Protein 2PCQ (pdb70)

Sequence (279 aa):
ILPPIPTPFDREGRLDEEAFRELAQALEPLVDGLLVYGSNGEGVHLTPEERARGLRALRPRKPFLVGLEETLPQAEGALLEAKAAGAALLATPPRYYHGSLGAGLLRYYEALAEKPLFLYHVPQNTKVDLPLEAVEALAPHPNVLGIKDSSGDLSRIAFYQARLQEFRVYTGHAPTFLGALALGAEGGILAAANLAPRAYRALLDHFREGRLAEAQELQKKLFPLGDLLAKGGVPLLKQALRHLGLPAGYPRPPYPAESPLWERFLPVLEGLKEEGWVL

Secondary structure (DSSP, 8-state):
-B-EE---B-TT--B-HHHHHHHHHHHGGGSS--EET-TTTTGGGS-HHHHHHHHHT---SS--EEE---SHHHHHHHHHHHHHHT--EEEPPP-TTGGGTTTHHHHHHHHHHH--EEEEE-HHHH-----HHHHHHHTTSTTEEEEEE-S--HHHHHHHHHH-SS-EEEE--GGGHHHHHHTT--EEB-GGGGT-HHHHHHHHHHHHTT-HHHHHHHHHHHHHHHHHHHHHHHHHHHHHHHHTT-----PPTTS-SS-TTHHHHHHHHHHHHHTT---

Organism: Thermus thermophilus (strain ATCC 27634 / DSM 579 / HB8) (NCBI:txid300852)

Radius of gyration: 17.93 Å; Cα contacts (8 Å, |Δi|>4): 519; chains: 1; bounding box: 38×44×46 Å

Solvent-accessible surface area: 12177 Å² total

InterPro domains:
  IPR002220 DapA-like [PF00701] (2-259)
  IPR002220 DapA-like [PIRSF001365] (2-263)
  IPR002220 DapA-like [PR00146] (31-52)
  IPR002220 DapA-like [PR00146] (96-112)
  IPR002220 DapA-like [PR00146] (119-136)
  IPR002220 DapA-like [PTHR12128] (2-260)
  IPR002220 DapA-like [SM01130] (1-280)
  IPR013785 Aldolase-type TIM barrel [G3DSA:3.20.20.70] (1-283)
  IPR020625 Schiff base-forming aldolase, active site [PS00666] (124-154)

CATH classification: 3.20.20.70

Foldseek 3Di:
DEAAAAFAAAPQQHGDLVLLAQLLVVQLVLAQEYEYQAPLHCLVVDDLVVNLVNLVSYDHPHAYEYEAEQDPVVGVSVLVSQVVSVYAYAYEFHADVVVPCPCVRLVNVVVSLVVAYEYEADCVPSVDDDDLVNVLVCQVRPRHQAYEHAPPPCVSLLCCQVPPDSHAYEYAQLLCQVVSVVSPHPAYHYNLCSWQVVLRVVLNVCVVVVVVVVNVVSSVLCNVVRVLCVVQGNLDSLVLCVVVPRNSHADRPPDDNHTPCCVVNVVSSVVCVVVVRTD

B-factor: mean 24.37, std 12.42, range [7.1, 86.24]

Structure (mmCIF, N/CA/C/O backbone):
data_2PCQ
#
_entry.id   2PCQ
#
_cell.length_a   159.732
_cell.length_b   159.732
_cell.length_c   72.496
_cell.angle_alpha   90.00
_cell.angle_beta   90.00
_cell.angle_gamma   120.00
#
_symmetry.space_group_name_H-M   'P 62 2 2'
#
loop_
_entity.id
_entity.type
_entity.pdbx_description
1 polymer 'Putative dihydrodipicolinate synthase'
2 non-polymer 'POTASSIUM ION'
3 non-polymer GLYCEROL
4 water water
#
loop_
_atom_site.group_PDB
_atom_site.id
_atom_site.type_symbol
_atom_site.label_atom_id
_atom_site.label_alt_id
_atom_site.label_comp_id
_atom_site.label_asym_id
_atom_site.label_entity_id
_atom_site.label_seq_id
_atom_site.pdbx_PDB_ins_code
_atom_site.Cartn_x
_atom_site.Cartn_y
_atom_site.Cartn_z
_atom_site.occupancy
_atom_site.B_iso_or_equiv
_atom_site.auth_seq_id
_atom_site.auth_comp_id
_atom_site.auth_asym_id
_atom_site.auth_atom_id
_atom_site.pdbx_PDB_model_num
ATOM 9 N N . ILE A 1 2 ? 62.719 28.159 2.168 1.00 14.81 2 ILE A N 1
ATOM 10 C CA . ILE A 1 2 ? 62.929 27.241 3.277 1.00 16.25 2 ILE A CA 1
ATOM 11 C C . ILE A 1 2 ? 61.617 26.505 3.498 1.00 21.72 2 ILE A C 1
ATOM 12 O O . ILE A 1 2 ? 60.592 27.128 3.787 1.00 15.73 2 ILE A O 1
ATOM 17 N N . LEU A 1 3 ? 61.649 25.188 3.333 1.00 15.34 3 LEU A N 1
ATOM 18 C CA . LEU A 1 3 ? 60.459 24.371 3.532 1.00 16.69 3 LEU A CA 1
ATOM 19 C C . LEU A 1 3 ? 60.777 23.204 4.446 1.00 18.15 3 LEU A C 1
ATOM 20 O O . LEU A 1 3 ? 61.827 22.583 4.335 1.00 18.92 3 LEU A O 1
ATOM 25 N N . PRO A 1 4 ? 59.874 22.898 5.384 1.00 18.34 4 PRO A N 1
ATOM 26 C CA . PRO A 1 4 ? 60.175 21.771 6.258 1.00 13.96 4 PRO A CA 1
ATOM 27 C C . PRO A 1 4 ? 59.414 20.515 5.842 1.00 16.61 4 PRO A C 1
ATOM 28 O O . PRO A 1 4 ? 58.288 20.595 5.351 1.00 14.83 4 PRO A O 1
ATOM 32 N N . PRO A 1 5 ? 60.042 19.341 5.994 1.00 16.07 5 PRO A N 1
ATOM 33 C CA . PRO A 1 5 ? 59.362 18.094 5.640 1.00 15.28 5 PRO A CA 1
ATOM 34 C C . PRO A 1 5 ? 58.618 17.727 6.927 1.00 17.23 5 PRO A C 1
ATOM 35 O O . PRO A 1 5 ? 59.190 17.115 7.831 1.00 15.28 5 PRO A O 1
ATOM 39 N N . ILE A 1 6 ? 57.353 18.122 7.029 1.00 13.99 6 ILE A N 1
ATOM 40 C CA . ILE A 1 6 ? 56.608 17.839 8.247 1.00 16.42 6 ILE A CA 1
ATOM 41 C C . ILE A 1 6 ? 56.345 16.357 8.480 1.00 16.58 6 ILE A C 1
ATOM 42 O O . ILE A 1 6 ? 56.028 15.608 7.556 1.00 16.39 6 ILE A O 1
ATOM 47 N N . PRO A 1 7 ? 56.495 15.910 9.733 1.00 16.08 7 PRO A N 1
ATOM 48 C CA . PRO A 1 7 ? 56.253 14.501 10.034 1.00 16.03 7 PRO A CA 1
ATOM 49 C C . PRO A 1 7 ? 54.762 14.207 9.998 1.00 19.07 7 PRO A C 1
ATOM 50 O O . PRO A 1 7 ? 53.943 15.126 10.040 1.00 20.62 7 PRO A O 1
ATOM 54 N N . THR A 1 8 ? 54.414 12.929 9.882 1.00 16.09 8 THR A N 1
ATOM 55 C CA . THR A 1 8 ? 53.019 12.514 9.869 1.00 14.07 8 THR A CA 1
ATOM 56 C C . THR A 1 8 ? 52.772 11.849 11.218 1.00 15.08 8 THR A C 1
ATOM 57 O O . THR A 1 8 ? 53.339 10.799 11.518 1.00 15.77 8 THR A O 1
ATOM 61 N N . PRO A 1 9 ? 51.928 12.467 12.057 1.00 18.85 9 PRO A N 1
ATOM 62 C CA . PRO A 1 9 ? 51.591 11.968 13.393 1.00 15.79 9 PRO A CA 1
ATOM 63 C C . PRO A 1 9 ? 50.823 10.656 13.477 1.00 18.15 9 PRO A C 1
ATOM 64 O O . PRO A 1 9 ? 49.875 10.432 12.733 1.00 17.67 9 PRO A O 1
ATOM 68 N N . PHE A 1 10 ? 51.259 9.803 14.401 1.00 17.37 10 PHE A N 1
ATOM 69 C CA . PHE A 1 10 ? 50.620 8.522 14.700 1.00 20.39 10 PHE A CA 1
ATOM 70 C C . PHE A 1 10 ? 50.549 8.540 16.228 1.00 20.59 10 PHE A C 1
ATOM 71 O O . PHE A 1 10 ? 51.404 9.154 16.867 1.00 19.11 10 PHE A O 1
ATOM 79 N N . ASP A 1 11 ? 49.543 7.904 16.823 1.00 22.95 11 ASP A N 1
ATOM 80 C CA . ASP A 1 11 ? 49.508 7.852 18.280 1.00 24.34 11 ASP A CA 1
ATOM 81 C C . ASP A 1 11 ? 50.485 6.737 18.640 1.00 24.44 11 ASP A C 1
ATOM 82 O O . ASP A 1 11 ? 51.104 6.156 17.749 1.00 21.08 11 ASP A O 1
ATOM 87 N N . ARG A 1 12 ? 50.630 6.434 19.927 1.00 26.80 12 ARG A N 1
ATOM 88 C CA . ARG A 1 12 ? 51.555 5.388 20.357 1.00 27.29 12 ARG A CA 1
ATOM 89 C C . ARG A 1 12 ? 51.259 4.005 19.778 1.00 29.58 12 ARG A C 1
ATOM 90 O O . ARG A 1 12 ? 52.168 3.184 19.635 1.00 30.55 12 ARG A O 1
ATOM 98 N N . GLU A 1 13 ? 49.997 3.747 19.445 1.00 27.40 13 GLU A N 1
ATOM 99 C CA . GLU A 1 13 ? 49.617 2.452 18.883 1.00 32.08 13 GLU A CA 1
ATOM 100 C C . GLU A 1 13 ? 49.830 2.379 17.370 1.00 31.07 13 GLU A C 1
ATOM 101 O O . GLU A 1 13 ? 49.656 1.322 16.762 1.00 30.22 13 GLU A O 1
ATOM 107 N N . GLY A 1 14 ? 50.196 3.503 16.763 1.00 26.06 14 GLY A N 1
ATOM 108 C CA . GLY A 1 14 ? 50.440 3.510 15.332 1.00 20.31 14 GLY A CA 1
ATOM 109 C C . GLY A 1 14 ? 49.273 3.956 14.477 1.00 20.39 14 GLY A C 1
ATOM 110 O O . GLY A 1 14 ? 49.308 3.811 13.258 1.00 20.54 14 GLY A O 1
ATOM 111 N N . ARG A 1 15 ? 48.235 4.495 15.105 1.00 22.11 15 ARG A N 1
ATOM 112 C CA . ARG A 1 15 ? 47.072 4.966 14.361 1.00 23.84 15 ARG A CA 1
ATOM 113 C C . ARG A 1 15 ? 47.325 6.366 13.806 1.00 21.34 15 ARG A C 1
ATOM 114 O O . ARG A 1 15 ? 47.809 7.245 14.518 1.00 20.66 15 ARG A O 1
ATOM 122 N N . LEU A 1 16 ? 47.010 6.567 12.530 1.00 19.39 16 LEU A N 1
ATOM 123 C CA . LEU A 1 16 ? 47.187 7.873 11.911 1.00 20.81 16 LEU A CA 1
ATOM 124 C C . LEU A 1 16 ? 46.328 8.875 12.677 1.00 24.02 16 LEU A C 1
ATOM 125 O O . LEU A 1 16 ? 45.159 8.608 12.960 1.00 22.81 16 LEU A O 1
ATOM 130 N N . ASP A 1 17 ? 46.905 10.022 13.021 1.00 21.48 17 ASP A N 1
ATOM 131 C CA . ASP A 1 17 ? 46.164 11.047 13.752 1.00 22.36 17 ASP A CA 1
ATOM 132 C C . ASP A 1 17 ? 45.950 12.247 12.836 1.00 21.91 17 ASP A C 1
ATOM 133 O O . ASP A 1 17 ? 46.784 13.150 12.782 1.00 21.94 17 ASP A O 1
ATOM 138 N N . GLU A 1 18 ? 44.832 12.243 12.118 1.00 21.12 18 GLU A N 1
ATOM 139 C CA . GLU A 1 18 ? 44.488 13.313 11.183 1.00 26.46 18 GLU A CA 1
ATOM 140 C C . GLU A 1 18 ? 44.407 14.691 11.833 1.00 24.96 18 GLU A C 1
ATOM 141 O O . GLU A 1 18 ? 44.904 15.676 11.284 1.00 23.82 18 GLU A O 1
ATOM 147 N N . GLU A 1 19 ? 43.769 14.760 12.996 1.00 25.93 19 GLU A N 1
ATOM 148 C CA . GLU A 1 19 ? 43.626 16.025 13.708 1.00 26.82 19 GLU A CA 1
ATOM 149 C C . GLU A 1 19 ? 44.997 16.605 14.041 1.00 21.11 19 GLU A C 1
ATOM 150 O O . GLU A 1 19 ? 45.248 17.790 13.827 1.00 19.97 19 GLU A O 1
ATOM 156 N N . ALA A 1 20 ? 45.882 15.763 14.565 1.00 19.60 20 ALA A N 1
ATOM 157 C CA . ALA A 1 20 ? 47.227 16.201 14.920 1.00 19.04 20 ALA A CA 1
ATOM 158 C C . ALA A 1 20 ? 47.987 16.660 13.681 1.00 18.47 20 ALA A C 1
ATOM 159 O O . ALA A 1 20 ? 48.709 17.651 13.719 1.00 18.24 20 ALA A O 1
ATOM 161 N N . PHE A 1 21 ? 47.812 15.934 12.582 1.00 18.50 21 PHE A N 1
ATOM 162 C CA . PHE A 1 21 ? 48.480 16.247 11.324 1.00 19.89 21 PHE A CA 1
ATOM 163 C C . PHE A 1 21 ? 48.118 17.667 10.885 1.00 20.53 21 PHE A C 1
ATOM 164 O O . PHE A 1 21 ? 48.990 18.470 10.545 1.00 20.77 21 PHE A O 1
ATOM 172 N N . ARG A 1 22 ? 46.825 17.974 10.911 1.00 19.92 22 ARG A N 1
ATOM 173 C CA . ARG A 1 22 ? 46.333 19.288 10.511 1.00 20.86 22 ARG A CA 1
ATOM 174 C C . ARG A 1 22 ? 46.831 20.397 11.439 1.00 19.75 22 ARG A C 1
ATOM 175 O O . ARG A 1 22 ? 47.240 21.464 10.982 1.00 22.28 22 ARG A O 1
ATOM 183 N N . GLU A 1 23 ? 46.808 20.141 12.742 1.00 22.05 23 GLU A N 1
ATOM 184 C CA . GLU A 1 23 ? 47.257 21.133 13.711 1.00 23.93 23 GLU A CA 1
ATOM 185 C C . GLU A 1 23 ? 48.749 21.405 13.566 1.00 23.97 23 GLU A C 1
ATOM 186 O O . GLU A 1 23 ? 49.197 22.546 13.670 1.00 20.29 23 GLU A O 1
ATOM 192 N N . LEU A 1 24 ? 49.519 20.347 13.332 1.00 19.62 24 LEU A N 1
ATOM 193 C CA . LEU A 1 24 ? 50.960 20.478 13.176 1.00 18.62 24 LEU A CA 1
ATOM 194 C C . LEU A 1 24 ? 51.291 21.341 11.966 1.00 15.21 24 LEU A C 1
ATOM 195 O O . LEU A 1 24 ? 52.134 22.232 12.039 1.00 16.79 24 LEU A O 1
ATOM 200 N N . ALA A 1 25 ? 50.623 21.071 10.849 1.00 15.87 25 ALA A N 1
ATOM 201 C CA . ALA A 1 25 ? 50.859 21.823 9.624 1.00 16.17 25 ALA A CA 1
ATOM 202 C C . ALA A 1 25 ? 50.542 23.304 9.812 1.00 19.09 25 ALA A C 1
ATOM 203 O O . ALA A 1 25 ? 51.280 24.168 9.338 1.00 19.21 25 ALA A O 1
ATOM 205 N N . GLN A 1 26 ? 49.448 23.591 10.513 1.00 19.07 26 GLN A N 1
ATOM 206 C CA . GLN A 1 26 ? 49.024 24.971 10.753 1.00 22.28 26 GLN A CA 1
ATOM 207 C C . GLN A 1 26 ? 49.965 25.724 11.688 1.00 19.19 26 GLN A C 1
ATOM 208 O O . GLN A 1 26 ? 50.083 26.945 11.607 1.00 22.84 26 GLN A O 1
ATOM 214 N N . ALA A 1 27 ? 50.638 24.993 12.570 1.00 21.31 27 ALA A N 1
ATOM 215 C CA . ALA A 1 27 ? 51.561 25.603 13.520 1.00 18.48 27 ALA A CA 1
ATOM 216 C C . ALA A 1 27 ? 52.918 25.920 1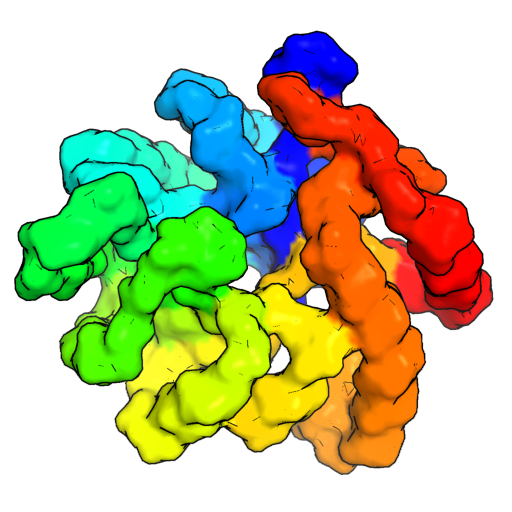2.905 1.00 18.01 27 ALA A C 1
ATOM 217 O O . ALA A 1 27 ? 53.647 26.771 13.408 1.00 20.01 27 ALA A O 1
ATOM 219 N N . LEU A 1 28 ? 53.257 25.243 11.814 1.00 18.92 28 LEU A N 1
ATOM 220 C CA . LEU A 1 28 ? 54.549 25.462 11.181 1.00 16.98 28 LEU A CA 1
ATOM 221 C C . LEU A 1 28 ? 54.524 26.306 9.913 1.00 15.60 28 LEU A C 1
ATOM 222 O O . LEU A 1 28 ? 55.429 27.107 9.681 1.00 16.42 28 LEU A O 1
ATOM 227 N N . GLU A 1 29 ? 53.493 26.124 9.096 1.00 14.42 29 GLU A N 1
ATOM 228 C CA . GLU A 1 29 ? 53.383 26.835 7.825 1.00 15.11 29 GLU A CA 1
ATOM 229 C C . GLU A 1 29 ? 53.629 28.346 7.851 1.00 14.19 29 GLU A C 1
ATOM 230 O O . GLU A 1 29 ? 54.259 28.885 6.939 1.00 18.08 29 GLU A O 1
ATOM 236 N N . PRO A 1 30 ? 53.138 29.053 8.884 1.00 17.44 30 PRO A N 1
ATOM 237 C CA . PRO A 1 30 ? 53.353 30.506 8.942 1.00 16.32 30 PRO A CA 1
ATOM 238 C C . PRO A 1 30 ? 54.825 30.906 9.037 1.00 18.94 30 PRO A C 1
ATOM 239 O O . PRO A 1 30 ? 55.221 31.991 8.603 1.00 20.22 30 PRO A O 1
ATOM 243 N N . LEU A 1 31 ? 55.629 30.017 9.605 1.00 17.77 31 LEU A N 1
ATOM 244 C CA . LEU A 1 31 ? 57.051 30.271 9.801 1.00 16.20 31 LEU A CA 1
ATOM 245 C C . LEU A 1 31 ? 57.935 29.948 8.604 1.00 15.90 31 LEU A C 1
ATOM 246 O O . LEU A 1 31 ? 59.126 30.270 8.612 1.00 17.69 31 LEU A O 1
ATOM 251 N N . VAL A 1 32 ? 57.358 29.329 7.577 1.00 16.87 32 VAL A N 1
ATOM 252 C CA . VAL A 1 32 ? 58.120 28.931 6.395 1.00 17.47 32 VAL A CA 1
ATOM 253 C C . VAL A 1 32 ? 57.483 29.351 5.071 1.00 18.27 32 VAL A C 1
ATOM 254 O O . VAL A 1 32 ? 56.358 29.842 5.039 1.00 20.16 32 VAL A O 1
ATOM 258 N N . ASP A 1 33 ? 58.209 29.141 3.976 1.00 15.56 33 ASP A N 1
ATOM 259 C CA . ASP A 1 33 ? 57.721 29.501 2.646 1.00 19.22 33 ASP A CA 1
ATOM 260 C C . ASP A 1 33 ? 56.681 28.523 2.110 1.00 19.26 33 ASP A C 1
ATOM 261 O O . ASP A 1 33 ? 55.895 28.862 1.226 1.00 19.26 33 ASP A O 1
ATOM 266 N N . GLY A 1 34 ? 56.691 27.308 2.645 1.00 16.44 34 GLY A N 1
ATOM 267 C CA . GLY A 1 34 ? 55.752 26.295 2.209 1.00 18.41 34 GLY A CA 1
ATOM 268 C C . GLY A 1 34 ? 56.043 24.997 2.930 1.00 18.87 34 GLY A C 1
ATOM 269 O O . GLY A 1 34 ? 57.014 24.905 3.679 1.00 20.98 34 GLY A O 1
ATOM 270 N N . LEU A 1 35 ? 55.211 23.989 2.704 1.00 18.53 35 LEU A N 1
ATOM 271 C CA . LEU A 1 35 ? 55.399 22.706 3.361 1.00 19.12 35 LEU A CA 1
ATOM 272 C C . LEU A 1 35 ? 55.638 21.575 2.377 1.00 17.00 35 LEU A C 1
ATOM 273 O O . LEU A 1 35 ? 55.194 21.629 1.228 1.00 15.12 35 LEU A O 1
ATOM 278 N N . LEU A 1 36 ? 56.351 20.554 2.842 1.00 14.38 36 LEU A N 1
ATOM 279 C CA . LEU A 1 36 ? 56.574 19.354 2.048 1.00 14.90 36 LEU A CA 1
ATOM 280 C C . LEU A 1 36 ? 55.840 18.269 2.821 1.00 14.69 36 LEU A C 1
ATOM 281 O O . LEU A 1 36 ? 56.236 17.921 3.937 1.00 17.48 36 LEU A O 1
ATOM 286 N N . VAL A 1 37 ? 54.756 17.762 2.244 1.00 13.70 37 VAL A N 1
ATOM 287 C CA . VAL A 1 37 ? 53.970 16.706 2.876 1.00 13.83 37 VAL A CA 1
ATOM 288 C C . VAL A 1 37 ? 54.461 15.353 2.350 1.00 14.09 37 VAL A C 1
ATOM 289 O O . VAL A 1 37 ? 54.677 15.189 1.154 1.00 14.98 37 VAL A O 1
ATOM 293 N N . TYR A 1 38 ? 54.646 14.398 3.255 1.00 15.88 38 TYR A N 1
ATOM 294 C CA . TYR A 1 38 ? 55.119 13.063 2.898 1.00 16.01 38 TYR A CA 1
ATOM 295 C C . TYR A 1 38 ? 56.527 13.069 2.304 1.00 18.21 38 TYR A C 1
ATOM 296 O O . TYR A 1 38 ? 56.805 12.370 1.325 1.00 16.49 38 TYR A O 1
ATOM 305 N N . GLY A 1 39 ? 57.404 13.875 2.897 1.00 15.11 39 GLY A N 1
ATOM 306 C CA . GLY A 1 39 ? 58.789 13.926 2.462 1.00 12.77 39 GLY A CA 1
ATOM 307 C C . GLY A 1 39 ? 59.462 12.720 3.095 1.00 14.35 39 GLY A C 1
ATOM 308 O O . GLY A 1 39 ? 58.774 11.895 3.692 1.00 13.12 39 GLY A O 1
ATOM 309 N N . SER A 1 40 ? 60.784 12.601 2.989 1.00 16.94 40 SER A N 1
ATOM 310 C CA . SER A 1 40 ? 61.467 11.447 3.574 1.00 19.81 40 SER A CA 1
ATOM 311 C C . SER A 1 40 ? 61.304 11.358 5.094 1.00 20.82 40 SER A C 1
ATOM 312 O O . SER A 1 40 ? 61.377 10.273 5.665 1.00 25.51 40 SER A O 1
ATOM 315 N N . ASN A 1 41 ? 61.079 12.491 5.751 1.00 14.46 41 ASN A N 1
ATOM 316 C CA . ASN A 1 41 ? 60.879 12.497 7.200 1.00 19.17 41 ASN A CA 1
ATOM 317 C C . ASN A 1 41 ? 59.391 12.389 7.546 1.00 19.25 41 ASN A C 1
ATOM 318 O O . ASN A 1 41 ? 59.018 12.384 8.721 1.00 18.37 41 ASN A O 1
ATOM 323 N N . GLY A 1 42 ? 58.549 12.289 6.519 1.00 16.08 42 GLY A N 1
ATOM 324 C CA . GLY A 1 42 ? 57.111 12.213 6.732 1.00 13.27 42 GLY A CA 1
ATOM 325 C C . GLY A 1 42 ? 56.460 10.841 6.826 1.00 15.07 42 GLY A C 1
ATOM 326 O O . GLY A 1 42 ? 55.238 10.752 6.923 1.00 14.67 42 GLY A O 1
ATOM 327 N N . GLU A 1 43 ? 57.262 9.778 6.796 1.00 16.03 43 GLU A N 1
ATOM 328 C CA . GLU A 1 43 ? 56.762 8.406 6.889 1.00 16.80 43 GLU A CA 1
ATOM 329 C C . GLU A 1 43 ? 55.674 8.051 5.882 1.00 17.49 43 GLU A C 1
ATOM 330 O O . GLU A 1 43 ? 54.759 7.283 6.184 1.00 16.36 43 GLU A O 1
ATOM 336 N N . GLY A 1 44 ? 55.782 8.602 4.679 1.00 18.32 44 GLY A N 1
ATOM 337 C CA . GLY A 1 44 ? 54.803 8.299 3.656 1.00 17.85 44 GLY A CA 1
ATOM 338 C C . GLY A 1 44 ? 54.741 6.808 3.360 1.00 17.82 44 GLY A C 1
ATOM 339 O O . GLY A 1 44 ? 53.658 6.263 3.169 1.00 18.02 44 GLY A O 1
ATOM 340 N N . VAL A 1 45 ? 55.895 6.144 3.330 1.00 16.85 45 VAL A N 1
ATOM 341 C CA . VAL A 1 45 ? 55.936 4.709 3.047 1.00 17.86 45 VAL A CA 1
ATOM 342 C C . VAL A 1 45 ? 55.398 3.862 4.195 1.00 18.30 45 VAL A C 1
ATOM 343 O O . VAL A 1 45 ? 55.275 2.644 4.068 1.00 18.96 45 VAL A O 1
ATOM 347 N N . HIS A 1 46 ? 55.076 4.503 5.315 1.00 15.15 46 HIS A N 1
ATOM 348 C CA . HIS A 1 46 ? 54.525 3.785 6.457 1.00 15.85 46 HIS A CA 1
ATOM 349 C C . HIS A 1 46 ? 52.998 3.798 6.416 1.00 16.49 46 HIS A C 1
ATOM 350 O O . HIS A 1 46 ? 52.339 3.279 7.315 1.00 19.11 46 HIS A O 1
ATOM 357 N N . LEU A 1 47 ? 52.443 4.381 5.358 1.00 17.20 47 LEU A N 1
ATOM 358 C CA . LEU A 1 47 ? 50.993 4.471 5.205 1.00 18.54 47 LEU A CA 1
ATOM 359 C C . LEU A 1 47 ? 50.477 3.625 4.052 1.00 18.61 47 LEU A C 1
ATOM 360 O O . LEU A 1 47 ? 51.166 3.440 3.053 1.00 18.96 47 LEU A O 1
ATOM 365 N N . THR A 1 48 ? 49.258 3.117 4.196 1.00 18.87 48 THR A N 1
ATOM 366 C CA . THR A 1 48 ? 48.630 2.348 3.129 1.00 18.87 48 THR A CA 1
ATOM 367 C C . THR A 1 48 ? 48.061 3.412 2.191 1.00 18.88 48 THR A C 1
ATOM 368 O O . THR A 1 48 ? 47.927 4.571 2.581 1.00 18.72 48 THR A O 1
ATOM 372 N N . PRO A 1 49 ? 47.729 3.042 0.946 1.00 20.57 49 PRO A N 1
ATOM 373 C CA . PRO A 1 49 ? 47.177 4.022 0.005 1.00 20.48 49 PRO A CA 1
ATOM 374 C C . PRO A 1 49 ? 45.969 4.763 0.583 1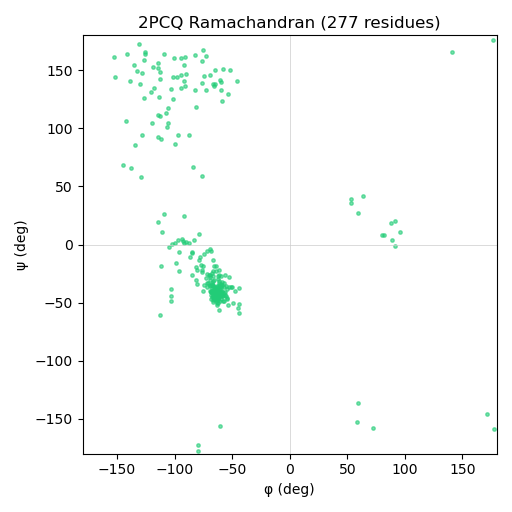.00 22.43 49 PRO A C 1
ATOM 375 O O . PRO A 1 49 ? 45.783 5.954 0.341 1.00 22.97 49 PRO A O 1
ATOM 379 N N . GLU A 1 50 ? 45.160 4.047 1.356 1.00 22.36 50 GLU A N 1
ATOM 380 C CA . GLU A 1 50 ? 43.965 4.622 1.970 1.00 24.89 50 GLU A CA 1
ATOM 381 C C . GLU A 1 50 ? 44.339 5.686 3.004 1.00 23.37 50 GLU A C 1
ATOM 382 O O . GLU A 1 50 ? 43.775 6.781 3.009 1.00 21.49 50 GLU A O 1
ATOM 388 N N . GLU A 1 51 ? 45.292 5.362 3.875 1.00 20.34 51 GLU A N 1
ATOM 389 C CA . GLU A 1 51 ? 45.737 6.300 4.902 1.00 21.84 51 GLU A CA 1
ATOM 390 C C . GLU A 1 51 ? 46.425 7.495 4.241 1.00 22.84 51 GLU A C 1
ATOM 391 O O . GLU A 1 51 ? 46.265 8.635 4.677 1.00 18.89 51 GLU A O 1
ATOM 397 N N . ARG A 1 52 ? 47.177 7.224 3.177 1.00 19.29 52 ARG A N 1
ATOM 398 C CA . ARG A 1 52 ? 47.886 8.261 2.431 1.00 20.69 52 ARG A CA 1
ATOM 399 C C . ARG A 1 52 ? 46.902 9.320 1.928 1.00 20.76 52 ARG A C 1
ATOM 400 O O . ARG A 1 52 ? 47.131 10.518 2.083 1.00 20.13 52 ARG A O 1
ATOM 408 N N . ALA A 1 53 ? 45.810 8.869 1.319 1.00 18.15 53 ALA A N 1
ATOM 409 C CA . ALA A 1 53 ? 44.793 9.773 0.790 1.00 20.70 53 ALA A CA 1
ATOM 410 C C . ALA A 1 53 ? 44.064 10.487 1.926 1.00 21.21 53 ALA A C 1
ATOM 411 O O . ALA A 1 53 ? 43.777 11.680 1.842 1.00 21.55 53 ALA A O 1
ATOM 413 N N . ARG A 1 54 ? 43.771 9.747 2.988 1.00 18.98 54 ARG A N 1
ATOM 414 C CA . ARG A 1 54 ? 43.070 10.301 4.139 1.00 22.61 54 ARG A CA 1
ATOM 415 C C . ARG A 1 54 ? 43.906 11.392 4.810 1.00 22.96 54 ARG A C 1
ATOM 416 O O . ARG A 1 54 ? 43.402 12.466 5.140 1.00 23.39 54 ARG A O 1
ATOM 424 N N . GLY A 1 55 ? 4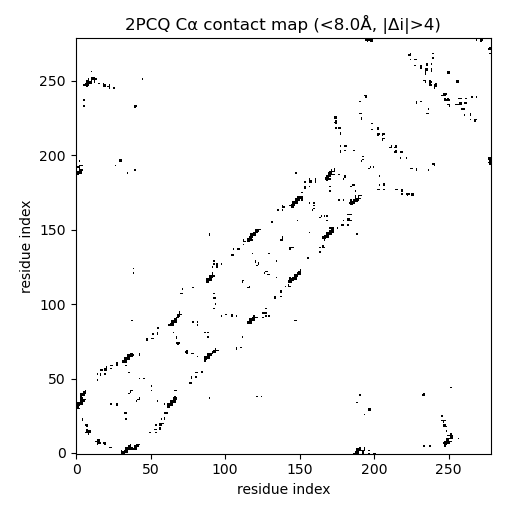5.190 11.111 5.004 1.00 19.53 55 GLY A N 1
ATOM 425 C CA . GLY A 1 55 ? 46.069 12.076 5.634 1.00 19.27 55 GLY A CA 1
ATOM 426 C C . GLY A 1 55 ? 46.143 13.401 4.900 1.00 18.61 55 GLY A C 1
ATOM 427 O O . GLY A 1 55 ? 46.088 14.463 5.519 1.00 20.57 55 GLY A O 1
ATOM 428 N N . LEU A 1 56 ? 46.262 13.345 3.578 1.00 19.03 56 LEU A N 1
ATOM 429 C CA . LEU A 1 56 ? 46.358 14.559 2.775 1.00 20.09 56 LEU A CA 1
ATOM 430 C C . LEU A 1 56 ? 45.048 15.347 2.758 1.00 22.45 56 LEU A C 1
ATOM 431 O O . LEU A 1 56 ? 45.065 16.576 2.742 1.00 23.14 56 LEU A O 1
ATOM 436 N N . ARG A 1 57 ? 43.919 14.642 2.767 1.00 22.49 57 ARG A N 1
ATOM 437 C CA . ARG A 1 57 ? 42.610 15.297 2.773 1.00 26.88 57 ARG A CA 1
ATOM 438 C C . ARG A 1 57 ? 42.377 16.054 4.081 1.00 24.49 57 ARG A C 1
ATOM 439 O O . ARG A 1 57 ? 41.561 16.972 4.139 1.00 23.16 57 ARG A O 1
ATOM 447 N N . ALA A 1 58 ? 43.086 15.657 5.132 1.00 20.83 58 ALA A N 1
ATOM 448 C CA . ALA A 1 58 ? 42.943 16.299 6.433 1.00 23.89 58 ALA A CA 1
ATOM 449 C C . ALA A 1 58 ? 43.665 17.643 6.490 1.00 25.18 58 ALA A C 1
ATOM 450 O O . ALA A 1 58 ? 43.397 18.459 7.370 1.00 22.57 58 ALA A O 1
ATOM 452 N N . LEU A 1 59 ? 44.577 17.872 5.551 1.00 24.99 59 LEU A N 1
ATOM 453 C CA . LEU A 1 59 ? 45.339 19.115 5.532 1.00 24.80 59 LEU A CA 1
ATOM 454 C C . LEU A 1 59 ? 44.704 20.203 4.683 1.00 24.38 59 LEU A C 1
ATOM 455 O O . LEU A 1 59 ? 43.959 19.925 3.751 1.00 24.20 59 LEU A O 1
ATOM 460 N N . ARG A 1 60 ? 45.020 21.448 5.019 1.00 27.61 60 ARG A N 1
ATOM 461 C CA . ARG A 1 60 ? 44.518 22.609 4.297 1.00 32.11 60 ARG A CA 1
ATOM 462 C C . ARG A 1 60 ? 45.607 23.679 4.277 1.00 28.89 60 ARG A C 1
ATOM 463 O O . ARG A 1 60 ? 45.481 24.722 4.914 1.00 27.36 60 ARG A O 1
ATOM 471 N N . PRO A 1 61 ? 46.700 23.425 3.542 1.00 25.83 61 PRO A N 1
ATOM 472 C CA . PRO A 1 61 ? 47.809 24.380 3.453 1.00 22.24 61 PRO A CA 1
ATOM 473 C C . PRO A 1 61 ? 47.342 25.706 2.866 1.00 21.57 61 PRO A C 1
ATOM 474 O O . PRO A 1 61 ? 46.517 25.718 1.960 1.00 22.26 61 PRO A O 1
ATOM 478 N N . ARG A 1 62 ? 47.866 26.815 3.383 1.00 21.20 62 ARG A N 1
ATOM 479 C CA . ARG A 1 62 ? 47.501 28.140 2.882 1.00 17.96 62 ARG A CA 1
ATOM 480 C C . ARG A 1 62 ? 48.576 28.625 1.914 1.00 22.63 62 ARG A C 1
ATOM 481 O O . ARG A 1 62 ? 48.366 29.571 1.151 1.00 25.80 62 ARG A O 1
ATOM 489 N N . LYS A 1 63 ? 49.735 27.974 1.954 1.00 18.30 63 LYS A N 1
ATOM 490 C CA . LYS A 1 63 ? 50.844 28.340 1.081 1.00 17.54 63 LYS A CA 1
ATOM 491 C C . LYS A 1 63 ? 51.122 27.206 0.098 1.00 18.23 63 LYS A C 1
ATOM 492 O O . LYS A 1 63 ? 50.777 26.057 0.362 1.00 20.59 63 LYS A O 1
ATOM 498 N N . PRO A 1 64 ? 51.732 27.518 -1.060 1.00 17.99 64 PRO A N 1
ATOM 499 C CA . PRO A 1 64 ? 52.034 26.472 -2.046 1.00 19.44 64 PRO A CA 1
ATOM 500 C C . PRO A 1 64 ? 52.824 25.356 -1.366 1.00 19.73 64 PRO A C 1
ATOM 501 O O . PRO A 1 64 ? 53.820 25.617 -0.695 1.00 21.39 64 PRO A O 1
ATOM 505 N N . PHE A 1 65 ? 52.383 24.116 -1.539 1.00 17.54 65 PHE A N 1
ATOM 506 C CA . PHE A 1 65 ? 53.059 22.995 -0.905 1.00 18.23 65 PHE A CA 1
ATOM 507 C C . PHE A 1 65 ? 53.463 21.901 -1.878 1.00 17.48 65 PHE A C 1
ATOM 508 O O . PHE A 1 65 ? 52.983 21.843 -3.014 1.00 18.18 65 PHE A O 1
ATOM 516 N N . LEU A 1 66 ? 54.358 21.038 -1.412 1.00 16.63 66 LEU A N 1
ATOM 517 C CA . LEU A 1 66 ? 54.848 19.923 -2.202 1.00 13.51 66 LEU A CA 1
ATOM 518 C C . LEU A 1 66 ? 54.397 18.634 -1.541 1.00 14.32 66 LEU A C 1
ATOM 519 O O . LEU A 1 66 ? 54.193 18.584 -0.327 1.00 13.51 66 LEU A O 1
ATOM 524 N N . VAL A 1 67 ? 54.230 17.592 -2.344 1.00 15.72 67 VAL A N 1
ATOM 525 C CA . VAL A 1 67 ? 53.839 16.296 -1.813 1.00 13.56 67 VAL A CA 1
ATOM 526 C C . VAL A 1 67 ? 54.834 15.254 -2.303 1.00 15.85 67 VAL A C 1
ATOM 527 O O . VAL A 1 67 ? 55.087 15.140 -3.504 1.00 15.08 67 VAL A O 1
ATOM 531 N N . GLY A 1 68 ? 55.407 14.506 -1.369 1.00 10.87 68 GLY A N 1
ATOM 532 C CA . GLY A 1 68 ? 56.360 13.480 -1.745 1.00 12.96 68 GLY A CA 1
ATOM 533 C C . GLY A 1 68 ? 55.630 12.273 -2.304 1.00 16.51 68 GLY A C 1
ATOM 534 O O . GLY A 1 68 ? 54.582 11.889 -1.785 1.00 14.49 68 GLY A O 1
ATOM 535 N N . LEU A 1 69 ? 56.166 11.684 -3.370 1.00 13.87 69 LEU A N 1
ATOM 536 C CA . LEU A 1 69 ? 55.556 10.508 -3.972 1.00 14.09 69 LEU A CA 1
ATOM 537 C C . LEU A 1 69 ? 56.619 9.422 -4.048 1.00 17.14 69 LEU A C 1
ATOM 538 O O . LEU A 1 69 ? 57.571 9.508 -4.832 1.00 15.31 69 LEU A O 1
ATOM 551 N N . GLU A 1 71 ? 56.714 5.547 -4.667 1.00 15.97 71 GLU A N 1
ATOM 552 C CA . GLU A 1 71 ? 56.082 4.297 -5.067 1.00 17.31 71 GLU A CA 1
ATOM 553 C C . GLU A 1 71 ? 57.087 3.479 -5.870 1.00 18.14 71 GLU A C 1
ATOM 554 O O . GLU A 1 71 ? 58.114 3.999 -6.315 1.00 19.14 71 GLU A O 1
ATOM 560 N N . GLU A 1 72 ? 56.776 2.201 -6.058 1.00 19.69 72 GLU A N 1
ATOM 561 C CA . GLU A 1 72 ? 57.646 1.287 -6.783 1.00 17.85 72 GLU A CA 1
ATOM 562 C C . GLU A 1 72 ? 57.249 1.141 -8.247 1.00 18.52 72 GLU A C 1
ATOM 563 O O . GLU A 1 72 ? 58.074 0.758 -9.070 1.00 21.75 72 GLU A O 1
ATOM 569 N N . THR A 1 73 ? 55.992 1.438 -8.572 1.00 15.28 73 THR A N 1
ATOM 570 C CA . THR A 1 73 ? 55.511 1.294 -9.946 1.00 15.65 73 THR A CA 1
ATOM 571 C C . THR A 1 73 ? 54.558 2.404 -10.378 1.00 18.23 73 THR A C 1
ATOM 572 O O . THR A 1 73 ? 54.018 3.133 -9.551 1.00 19.25 73 THR A O 1
ATOM 576 N N . LEU A 1 74 ? 54.349 2.516 -11.685 1.00 17.08 74 LEU A N 1
ATOM 577 C CA . LEU A 1 74 ? 53.451 3.528 -12.219 1.00 19.14 74 LEU A CA 1
ATOM 578 C C . LEU A 1 74 ? 52.012 3.289 -11.760 1.00 19.99 74 LEU A C 1
ATOM 579 O O . LEU A 1 74 ? 51.322 4.224 -11.370 1.00 19.32 74 LEU A O 1
ATOM 584 N N . PRO A 1 75 ? 51.538 2.032 -11.796 1.00 21.30 75 PRO A N 1
ATOM 585 C CA . PRO A 1 75 ? 50.161 1.805 -11.346 1.00 21.70 75 PRO A CA 1
ATOM 586 C C . PRO A 1 75 ? 49.941 2.291 -9.911 1.00 21.20 75 PRO A C 1
ATOM 587 O O . PRO A 1 75 ? 48.909 2.886 -9.605 1.00 21.67 75 PRO A O 1
ATOM 591 N N . GLN A 1 76 ? 50.911 2.037 -9.035 1.00 17.85 76 GLN A N 1
ATOM 592 C CA . GLN A 1 76 ? 50.806 2.468 -7.641 1.00 17.02 76 GLN A CA 1
ATOM 593 C C . GLN A 1 76 ? 50.954 3.981 -7.534 1.00 17.69 76 GLN A C 1
ATOM 594 O O . GLN A 1 76 ? 50.346 4.614 -6.676 1.00 18.20 76 GLN A O 1
ATOM 600 N N . ALA A 1 77 ? 51.772 4.551 -8.411 1.00 14.38 77 ALA A N 1
ATOM 601 C CA . ALA A 1 77 ? 52.011 5.985 -8.422 1.00 18.72 77 ALA A CA 1
ATOM 602 C C . ALA A 1 77 ? 50.796 6.790 -8.883 1.00 22.06 77 ALA A C 1
ATOM 603 O O . ALA A 1 77 ? 50.555 7.895 -8.393 1.00 20.39 77 ALA A O 1
ATOM 605 N N . GLU A 1 78 ? 50.032 6.237 -9.820 1.00 23.09 78 GLU A N 1
ATOM 606 C CA . GLU A 1 78 ? 48.870 6.937 -10.359 1.00 28.38 78 GLU A CA 1
ATOM 607 C C . GLU A 1 78 ? 47.927 7.513 -9.302 1.00 25.60 78 GLU A C 1
ATOM 608 O O . GLU A 1 78 ? 47.574 8.689 -9.363 1.00 24.16 78 GLU A O 1
ATOM 614 N N . GLY A 1 79 ? 47.529 6.695 -8.334 1.00 24.53 79 GLY A N 1
ATOM 615 C CA . GLY A 1 79 ? 46.633 7.175 -7.296 1.00 25.64 79 GLY A CA 1
ATOM 616 C C . GLY A 1 79 ? 47.248 8.273 -6.444 1.00 27.45 79 GLY A C 1
ATOM 617 O O . GLY A 1 79 ? 46.590 9.260 -6.109 1.00 25.98 79 GLY A O 1
ATOM 618 N N . ALA A 1 80 ? 48.516 8.100 -6.089 1.00 24.26 80 ALA A N 1
ATOM 619 C CA . ALA A 1 80 ? 49.218 9.080 -5.276 1.00 19.73 80 ALA A CA 1
ATOM 620 C C . ALA A 1 80 ? 49.246 10.422 -5.995 1.00 19.50 80 ALA A C 1
ATOM 621 O O . ALA A 1 80 ? 49.026 11.466 -5.383 1.00 18.44 80 ALA A O 1
ATOM 623 N N . LEU A 1 81 ? 49.513 10.391 -7.296 1.00 17.35 81 LEU A N 1
ATOM 624 C CA . LEU A 1 81 ? 49.570 11.614 -8.085 1.00 20.53 81 LEU A CA 1
ATOM 625 C C . LEU A 1 81 ? 48.198 12.283 -8.168 1.00 24.12 81 LEU A C 1
ATOM 626 O O . LEU A 1 81 ? 48.087 13.491 -7.972 1.00 22.43 81 LEU A O 1
ATOM 631 N N . LEU A 1 82 ? 47.154 11.501 -8.442 1.00 21.60 82 LEU A N 1
ATOM 632 C CA . LEU A 1 82 ? 45.803 12.054 -8.544 1.00 25.76 82 LEU A CA 1
ATOM 633 C C . LEU A 1 82 ? 45.389 12.727 -7.241 1.00 22.99 82 LEU A C 1
ATOM 634 O O . LEU A 1 82 ? 44.766 13.786 -7.252 1.00 24.96 82 LEU A O 1
ATOM 639 N N . GLU A 1 83 ? 45.740 12.099 -6.124 1.00 20.87 83 GLU A N 1
ATOM 640 C CA . GLU A 1 83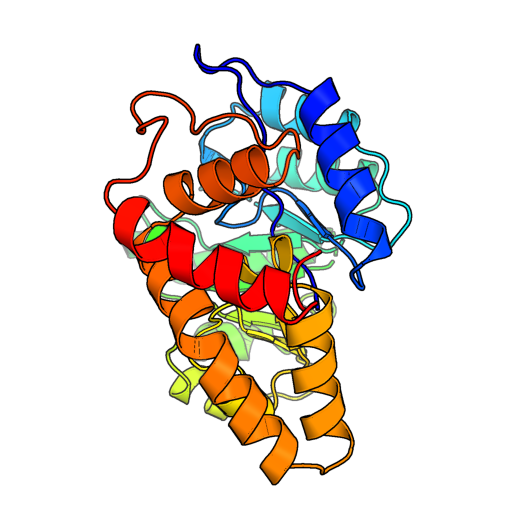 ? 45.424 12.624 -4.802 1.00 19.83 83 GLU A CA 1
ATOM 641 C C . GLU A 1 83 ? 46.138 13.951 -4.553 1.00 21.45 83 GLU A C 1
ATOM 642 O O . GLU A 1 83 ? 45.535 14.906 -4.066 1.00 19.99 83 GLU A O 1
ATOM 648 N N . ALA A 1 84 ? 47.420 14.003 -4.903 1.00 18.34 84 ALA A N 1
ATOM 649 C CA . ALA A 1 84 ? 48.223 15.207 -4.722 1.00 20.30 84 ALA A CA 1
ATOM 650 C C . ALA A 1 84 ? 47.672 16.350 -5.565 1.00 22.21 84 ALA A C 1
ATOM 651 O O . ALA A 1 84 ? 47.588 17.489 -5.105 1.00 19.85 84 ALA A O 1
ATOM 653 N N . LYS A 1 85 ? 47.289 16.037 -6.797 1.00 19.28 85 LYS A N 1
ATOM 654 C CA . LYS A 1 85 ? 46.753 17.046 -7.701 1.00 23.99 85 LYS A CA 1
ATOM 655 C C . LYS A 1 85 ? 45.427 17.604 -7.188 1.00 22.61 85 LYS A C 1
ATOM 656 O O . LYS A 1 85 ? 45.191 18.812 -7.240 1.00 23.56 85 LYS A O 1
ATOM 662 N N . ALA A 1 86 ? 44.570 16.720 -6.688 1.00 21.65 86 ALA A N 1
ATOM 663 C CA . ALA A 1 86 ? 43.269 17.124 -6.167 1.00 25.56 86 ALA A CA 1
ATOM 664 C C . ALA A 1 86 ? 43.415 17.979 -4.912 1.00 26.70 86 ALA A C 1
ATOM 665 O O . ALA A 1 86 ? 42.547 18.796 -4.610 1.00 27.16 86 ALA A O 1
ATOM 667 N N . ALA A 1 87 ? 44.513 17.789 -4.188 1.00 23.87 87 ALA A N 1
ATOM 668 C CA . ALA A 1 87 ? 44.757 18.546 -2.966 1.00 22.03 87 ALA A CA 1
ATOM 669 C C . ALA A 1 87 ? 45.277 19.942 -3.292 1.00 23.06 87 ALA A C 1
ATOM 670 O O . ALA A 1 87 ? 45.324 20.809 -2.426 1.00 22.31 87 ALA A O 1
ATOM 672 N N . GLY A 1 88 ? 45.670 20.152 -4.543 1.00 20.87 88 GLY A N 1
ATOM 673 C CA . GLY A 1 88 ? 46.168 21.452 -4.949 1.00 21.45 88 GLY A CA 1
ATOM 674 C C . GLY A 1 88 ? 47.672 21.596 -4.801 1.00 22.17 88 GLY A C 1
ATOM 675 O O . GLY A 1 88 ? 48.193 22.711 -4.750 1.00 19.69 88 GLY A O 1
ATOM 676 N N . ALA A 1 89 ? 48.380 20.471 -4.742 1.00 20.11 89 ALA A N 1
ATOM 677 C CA . ALA A 1 89 ? 49.832 20.505 -4.593 1.00 17.09 89 ALA A CA 1
ATOM 678 C C . ALA A 1 89 ? 50.487 21.220 -5.764 1.00 19.51 89 ALA A C 1
ATOM 679 O O . ALA A 1 89 ? 50.099 21.026 -6.912 1.00 23.71 89 ALA A O 1
ATOM 689 N N . ALA A 1 91 ? 53.570 20.782 -6.726 1.00 17.56 91 ALA A N 1
ATOM 690 C CA . ALA A 1 91 ? 54.367 19.807 -7.461 1.00 17.76 91 ALA A CA 1
ATOM 691 C C . ALA A 1 91 ? 54.637 18.581 -6.603 1.00 16.78 91 ALA A C 1
ATOM 692 O O . ALA A 1 91 ? 54.398 18.586 -5.393 1.00 15.94 91 ALA A O 1
ATOM 694 N N . LEU A 1 92 ? 55.132 17.530 -7.243 1.00 19.54 92 LEU A N 1
ATOM 695 C CA . LEU A 1 92 ? 55.465 16.292 -6.554 1.00 16.57 92 LEU A CA 1
ATOM 696 C C . LEU A 1 92 ? 56.970 16.262 -6.322 1.00 14.44 92 LEU A C 1
ATOM 697 O O . LEU A 1 92 ? 57.723 16.987 -6.971 1.00 17.48 92 LEU A O 1
ATOM 702 N N . LEU A 1 93 ? 57.389 15.431 -5.378 1.00 12.74 93 LEU A N 1
ATOM 703 C CA . LEU A 1 93 ? 58.799 15.225 -5.083 1.00 14.69 93 LEU A CA 1
ATOM 704 C C . LEU A 1 93 ? 58.857 13.706 -5.146 1.00 13.99 93 LEU A C 1
ATOM 705 O O . LEU A 1 93 ? 58.550 13.023 -4.172 1.00 16.95 93 LEU A O 1
ATOM 710 N N . ALA A 1 94 ? 59.220 13.182 -6.311 1.00 13.33 94 ALA A N 1
ATOM 711 C CA . ALA A 1 94 ? 59.242 11.740 -6.520 1.00 13.79 94 ALA A CA 1
ATOM 712 C C . ALA A 1 94 ? 60.606 11.063 -6.495 1.00 12.68 94 ALA A C 1
ATOM 713 O O . ALA A 1 94 ? 61.556 11.523 -7.119 1.00 14.48 94 ALA A O 1
ATOM 715 N N . THR A 1 95 ? 60.669 9.946 -5.777 1.00 11.81 95 THR A N 1
ATOM 716 C CA . THR A 1 95 ? 61.880 9.144 -5.655 1.00 11.43 95 THR A CA 1
ATOM 717 C C . THR A 1 95 ? 61.832 8.043 -6.716 1.00 15.07 95 THR A C 1
ATOM 718 O O . THR A 1 95 ? 60.765 7.714 -7.232 1.00 16.80 95 THR A O 1
ATOM 722 N N . PRO A 1 96 ? 62.990 7.456 -7.056 1.00 15.94 96 PRO A N 1
ATOM 723 C CA . PRO A 1 96 ? 63.014 6.387 -8.061 1.00 14.47 96 PRO A CA 1
ATOM 724 C C . PRO A 1 96 ? 62.501 5.077 -7.462 1.00 18.77 96 PRO A C 1
ATOM 725 O O . PRO A 1 96 ? 62.499 4.907 -6.242 1.00 13.86 96 PRO A O 1
ATOM 729 N N . PRO A 1 97 ? 62.028 4.146 -8.309 1.00 18.34 97 PRO A N 1
ATOM 730 C CA . PRO A 1 97 ? 61.546 2.870 -7.767 1.00 16.24 97 PRO A CA 1
ATOM 731 C C . PRO A 1 97 ? 62.749 2.283 -7.013 1.00 16.56 97 PRO A C 1
ATOM 732 O O . PRO A 1 97 ? 63.888 2.546 -7.392 1.00 16.44 97 PRO A O 1
ATOM 736 N N . ARG A 1 98 ? 62.509 1.486 -5.976 1.00 18.13 98 ARG A N 1
ATOM 737 C CA . ARG A 1 98 ? 63.609 0.950 -5.164 1.00 18.86 98 ARG A CA 1
ATOM 738 C C . ARG A 1 98 ? 63.938 -0.541 -5.161 1.00 16.96 98 ARG A C 1
ATOM 739 O O . ARG A 1 98 ? 65.055 -0.945 -5.494 1.00 17.04 98 ARG A O 1
ATOM 747 N N . TYR A 1 99 ? 62.971 -1.345 -4.737 1.00 14.53 99 TYR A N 1
ATOM 748 C CA . TYR A 1 99 ? 63.161 -2.779 -4.596 1.00 13.86 99 TYR A CA 1
ATOM 749 C C . TYR A 1 99 ? 63.887 -3.498 -5.737 1.00 15.78 99 TYR A C 1
ATOM 750 O O . TYR A 1 99 ? 64.834 -4.241 -5.485 1.00 15.84 99 TYR A O 1
ATOM 759 N N . TYR A 1 100 ? 63.454 -3.290 -6.979 1.00 13.40 100 TYR A N 1
ATOM 760 C CA . TYR A 1 100 ? 64.097 -3.947 -8.126 1.00 17.18 100 TYR A CA 1
ATOM 761 C C . TYR A 1 100 ? 64.891 -2.954 -8.970 1.00 17.61 100 TYR A C 1
ATOM 762 O O . TYR A 1 100 ? 65.110 -3.172 -10.161 1.00 17.31 100 TYR A O 1
ATOM 771 N N . HIS A 1 101 ? 65.335 -1.874 -8.339 1.00 16.96 101 HIS A N 1
ATOM 772 C CA . HIS A 1 101 ? 66.075 -0.821 -9.025 1.00 14.99 101 HIS A CA 1
ATOM 773 C C . HIS A 1 101 ? 67.166 -1.286 -9.986 1.00 17.01 101 HIS A C 1
ATOM 774 O O . HIS A 1 101 ? 67.366 -0.683 -11.042 1.00 15.77 101 HIS A O 1
ATOM 781 N N . GLY A 1 102 ? 67.875 -2.348 -9.622 1.00 15.54 102 GLY A N 1
ATOM 782 C CA . GLY A 1 102 ? 68.934 -2.853 -10.480 1.00 16.97 102 GLY A CA 1
ATOM 783 C C . GLY A 1 102 ? 68.449 -3.324 -11.842 1.00 19.97 102 GLY A C 1
ATOM 784 O O . GLY A 1 102 ? 69.228 -3.383 -12.790 1.00 17.53 102 GLY A O 1
ATOM 785 N N . SER A 1 103 ? 67.161 -3.647 -11.948 1.00 19.22 103 SER A N 1
ATOM 786 C CA . SER A 1 103 ? 66.586 -4.124 -13.205 1.00 18.35 103 SER A CA 1
ATOM 787 C C . SER A 1 103 ? 65.797 -3.040 -13.937 1.00 22.01 103 SER A C 1
ATOM 788 O O . SER A 1 103 ? 65.246 -3.280 -15.014 1.00 17.42 103 SER A O 1
ATOM 791 N N . LEU A 1 104 ? 65.748 -1.849 -13.349 1.00 19.39 104 LEU A N 1
ATOM 792 C CA . LEU A 1 104 ? 65.003 -0.732 -13.921 1.00 20.35 104 LEU A CA 1
ATOM 793 C C . LEU A 1 104 ? 65.499 -0.271 -15.296 1.00 20.08 104 LEU A C 1
ATOM 794 O O . LEU A 1 104 ? 64.702 -0.079 -16.214 1.00 18.72 104 LEU A O 1
ATOM 799 N N . GLY A 1 105 ? 66.807 -0.093 -15.440 1.00 22.42 105 GLY A N 1
ATOM 800 C CA . GLY A 1 105 ? 67.356 0.348 -16.713 1.00 23.97 105 GLY A CA 1
ATOM 801 C C . GLY A 1 105 ? 66.794 1.693 -17.141 1.00 24.36 105 GLY A C 1
ATOM 802 O O . GLY A 1 105 ? 66.673 2.612 -16.328 1.00 21.75 105 GLY A O 1
ATOM 803 N N . ALA A 1 106 ? 66.440 1.809 -18.417 1.00 23.24 106 ALA A N 1
ATOM 804 C CA . ALA A 1 106 ? 65.884 3.048 -18.951 1.00 22.80 106 ALA A CA 1
ATOM 805 C C . ALA A 1 106 ? 64.488 3.297 -18.389 1.00 20.67 106 ALA A C 1
ATOM 806 O O . ALA A 1 106 ? 63.875 4.328 -18.668 1.00 20.96 106 ALA A O 1
ATOM 808 N N . GLY A 1 107 ? 63.990 2.345 -17.605 1.00 18.42 107 GLY A N 1
ATOM 809 C CA . GLY A 1 107 ? 62.678 2.494 -16.997 1.00 14.95 107 GLY A CA 1
ATOM 810 C C . GLY A 1 107 ? 62.656 3.664 -16.025 1.00 17.54 107 GLY A C 1
ATOM 811 O O . GLY A 1 107 ? 61.588 4.158 -15.659 1.00 16.45 107 GLY A O 1
ATOM 812 N N . LEU A 1 108 ? 63.837 4.106 -15.598 1.00 18.35 108 LEU A N 1
ATOM 813 C CA . LEU A 1 108 ? 63.939 5.238 -14.680 1.00 18.16 108 LEU A CA 1
ATOM 814 C C . LEU A 1 108 ? 63.403 6.486 -15.366 1.00 19.05 108 LEU A C 1
ATOM 815 O O . LEU A 1 108 ? 62.626 7.244 -14.783 1.00 17.72 108 LEU A O 1
ATOM 820 N N . LEU A 1 109 ? 63.835 6.698 -16.607 1.00 18.97 109 LEU A N 1
ATOM 821 C CA . LEU A 1 109 ? 63.395 7.853 -17.379 1.00 19.63 109 LEU A CA 1
ATOM 822 C C . LEU A 1 109 ? 61.913 7.712 -17.707 1.00 20.62 109 LEU A C 1
ATOM 823 O O . LEU A 1 109 ? 61.165 8.686 -17.643 1.00 19.68 109 LEU A O 1
ATOM 828 N N . ARG A 1 110 ? 61.491 6.498 -18.053 1.00 17.98 110 ARG A N 1
ATOM 829 C CA . ARG A 1 110 ? 60.088 6.260 -18.374 1.00 18.73 110 ARG A CA 1
ATOM 830 C C . ARG A 1 110 ? 59.207 6.590 -17.176 1.00 19.90 110 ARG A C 1
ATOM 831 O O . ARG A 1 110 ? 58.111 7.128 -17.332 1.00 18.78 110 ARG A O 1
ATOM 839 N N . TYR A 1 111 ? 59.691 6.266 -15.981 1.00 14.88 111 TYR A N 1
ATOM 840 C CA . TYR A 1 111 ? 58.940 6.523 -14.756 1.00 16.20 111 TYR A CA 1
ATOM 841 C C . TYR A 1 111 ? 58.683 8.021 -14.577 1.00 16.26 111 TYR A C 1
ATOM 842 O O . TYR A 1 111 ? 57.540 8.457 -14.454 1.00 16.78 111 TYR A O 1
ATOM 851 N N . TYR A 1 112 ? 59.753 8.805 -14.572 1.00 17.81 112 TYR A N 1
ATOM 852 C CA . TYR A 1 112 ? 59.641 10.244 -14.393 1.00 19.19 112 TYR A CA 1
ATOM 853 C C . TYR A 1 112 ? 58.904 10.958 -15.524 1.00 20.20 112 TYR A C 1
ATOM 854 O O . TYR A 1 112 ? 58.166 11.908 -15.280 1.00 19.21 112 TYR A O 1
ATOM 863 N N . GLU A 1 113 ? 59.099 10.507 -16.758 1.00 19.85 113 GLU A N 1
ATOM 864 C CA . GLU A 1 113 ? 58.428 11.141 -17.886 1.00 21.13 113 GLU A CA 1
ATOM 865 C C . GLU A 1 113 ? 56.927 10.892 -17.819 1.00 22.52 113 GLU A C 1
ATOM 866 O O . GLU A 1 113 ? 56.135 11.755 -18.186 1.00 24.80 113 GLU A O 1
ATOM 872 N N . ALA A 1 114 ? 56.537 9.718 -17.330 1.00 18.24 114 ALA A N 1
ATOM 873 C CA . ALA A 1 114 ? 55.124 9.390 -17.202 1.00 17.22 114 ALA A CA 1
ATOM 874 C C . ALA A 1 114 ? 54.481 10.306 -16.161 1.00 21.66 114 ALA A C 1
ATOM 875 O O . ALA A 1 114 ? 53.402 10.856 -16.386 1.00 22.17 114 ALA A O 1
ATOM 877 N N . LEU A 1 115 ? 55.146 10.470 -15.021 1.00 20.30 115 LEU A N 1
ATOM 878 C CA . LEU A 1 115 ? 54.626 11.327 -13.961 1.00 18.24 115 LEU A CA 1
ATOM 879 C C . LEU A 1 115 ? 54.615 12.802 -14.382 1.00 18.32 115 LEU A C 1
ATOM 880 O O . LEU A 1 115 ? 53.639 13.514 -14.148 1.00 19.10 115 LEU A O 1
ATOM 885 N N . ALA A 1 116 ? 55.703 13.248 -15.007 1.00 19.13 116 ALA A N 1
ATOM 886 C CA . ALA A 1 116 ? 55.833 14.636 -15.451 1.00 20.78 116 ALA A CA 1
ATOM 887 C C . ALA A 1 116 ? 54.799 14.992 -16.511 1.00 24.34 116 ALA A C 1
ATOM 888 O O . ALA A 1 116 ? 54.476 16.163 -16.711 1.00 24.74 116 ALA A O 1
ATOM 890 N N . GLU A 1 117 ? 54.285 13.977 -17.192 1.00 25.87 117 GLU A N 1
ATOM 891 C CA . GLU A 1 117 ? 53.289 14.191 -18.228 1.00 27.99 117 GLU A CA 1
ATOM 892 C C . GLU A 1 117 ? 51.975 14.628 -17.584 1.00 29.45 117 GLU A C 1
ATOM 893 O O . GLU A 1 117 ? 51.175 15.330 -18.204 1.00 27.61 117 GLU A O 1
ATOM 899 N N . LYS A 1 118 ? 51.768 14.234 -16.330 1.00 26.14 118 LYS A N 1
ATOM 900 C CA . LYS A 1 118 ? 50.533 14.553 -15.609 1.00 28.75 118 LYS A CA 1
ATOM 901 C C . LYS A 1 118 ? 50.667 15.658 -14.549 1.00 27.88 118 LYS A C 1
ATOM 902 O O . LYS A 1 118 ? 49.676 16.306 -14.191 1.00 26.36 118 LYS A O 1
ATOM 916 N N . PRO A 1 120 ? 53.676 18.595 -12.467 1.00 18.64 120 PRO A N 1
ATOM 917 C CA . PRO A 1 120 ? 55.029 19.132 -12.289 1.00 17.54 120 PRO A CA 1
ATOM 918 C C . PRO A 1 120 ? 55.657 18.388 -11.130 1.00 16.71 120 PRO A C 1
ATOM 919 O O . PRO A 1 120 ? 54.959 17.994 -10.190 1.00 14.05 120 PRO A O 1
ATOM 923 N N . LEU A 1 121 ? 56.957 18.158 -11.207 1.00 18.47 121 LEU A N 1
ATOM 924 C CA . LEU A 1 121 ? 57.639 17.472 -10.135 1.00 19.63 121 LEU A CA 1
ATOM 925 C C . LEU A 1 121 ? 59.109 17.797 -9.982 1.00 17.20 121 LEU A C 1
ATOM 926 O O . LEU A 1 121 ? 59.753 18.322 -10.896 1.00 16.23 121 LEU A O 1
ATOM 931 N N . PHE A 1 122 ? 59.625 17.483 -8.798 1.00 17.01 122 PHE A N 1
ATOM 932 C CA . PHE A 1 122 ? 61.033 17.666 -8.475 1.00 17.98 122 PHE A CA 1
ATOM 933 C C . PHE A 1 122 ? 61.555 16.243 -8.324 1.00 17.35 122 PHE A C 1
ATOM 934 O O . PHE A 1 122 ? 60.843 15.372 -7.825 1.00 14.81 122 PHE A O 1
ATOM 942 N N . LEU A 1 123 ? 62.780 16.000 -8.772 1.00 16.27 123 LEU A N 1
ATOM 943 C CA . LEU A 1 123 ? 63.373 14.683 -8.617 1.00 15.93 123 LEU A CA 1
ATOM 944 C C . LEU A 1 123 ? 63.736 14.622 -7.132 1.00 16.35 123 LEU A C 1
ATOM 945 O O . LEU A 1 123 ? 64.093 15.642 -6.537 1.00 14.88 123 LEU A O 1
ATOM 950 N N . TYR A 1 124 ? 63.626 13.441 -6.531 1.00 14.15 124 TYR A N 1
ATOM 951 C CA . TYR A 1 124 ? 63.919 13.289 -5.111 1.00 13.29 124 TYR A CA 1
ATOM 952 C C . TYR A 1 124 ? 65.054 12.300 -4.896 1.00 12.91 124 TYR A C 1
ATOM 953 O O . TYR A 1 124 ? 64.867 11.091 -5.015 1.00 14.46 124 TYR A O 1
ATOM 962 N N . HIS A 1 125 ? 66.233 12.824 -4.583 1.00 13.46 125 HIS A N 1
ATOM 963 C CA . HIS A 1 125 ? 67.403 11.988 -4.343 1.00 11.23 125 HIS A CA 1
ATOM 964 C C . HIS A 1 125 ? 67.720 11.967 -2.848 1.00 12.45 125 HIS A C 1
ATOM 965 O O . HIS A 1 125 ? 68.300 12.912 -2.312 1.00 11.95 125 HIS A O 1
ATOM 972 N N . VAL A 1 126 ? 67.330 10.888 -2.179 1.00 11.49 126 VAL A N 1
ATOM 973 C CA . VAL A 1 126 ? 67.574 10.742 -0.748 1.00 11.86 126 VAL A CA 1
ATOM 974 C C . VAL A 1 126 ? 68.022 9.293 -0.506 1.00 14.10 126 VAL A C 1
ATOM 975 O O . VAL A 1 126 ? 67.340 8.512 0.155 1.00 15.11 126 VAL A O 1
ATOM 979 N N . PRO A 1 127 ? 69.207 8.930 -1.041 1.00 13.47 127 PRO A N 1
ATOM 980 C CA . PRO A 1 127 ? 69.817 7.597 -0.944 1.00 15.86 127 PRO A CA 1
ATOM 981 C C . PRO A 1 127 ? 69.970 6.999 0.450 1.00 16.95 127 PRO A C 1
ATOM 982 O O . PRO A 1 127 ? 69.968 5.780 0.603 1.00 13.96 127 PRO A O 1
ATOM 986 N N . GLN A 1 128 ? 70.103 7.844 1.464 1.00 15.65 128 GLN A N 1
ATOM 987 C CA . GLN A 1 128 ? 70.245 7.343 2.823 1.00 19.18 128 GLN A CA 1
ATOM 988 C C . GLN A 1 128 ? 69.051 6.462 3.179 1.00 17.87 128 GLN A C 1
ATOM 989 O O . GLN A 1 128 ? 69.185 5.491 3.922 1.00 19.84 128 GLN A O 1
ATOM 995 N N . ASN A 1 129 ? 67.885 6.799 2.636 1.00 15.12 129 ASN A N 1
ATOM 996 C CA . ASN A 1 129 ? 66.671 6.032 2.900 1.00 14.00 129 ASN A CA 1
ATOM 997 C C . ASN A 1 129 ? 66.271 5.108 1.742 1.00 18.14 129 ASN A C 1
ATOM 998 O O . ASN A 1 129 ? 65.975 3.933 1.959 1.00 14.81 129 ASN A O 1
ATOM 1003 N N . THR A 1 130 ? 66.247 5.637 0.519 1.00 13.96 130 THR A N 1
ATOM 1004 C CA . THR A 1 130 ? 65.863 4.833 -0.640 1.00 15.55 130 THR A CA 1
ATOM 1005 C C . THR A 1 130 ? 66.941 3.819 -0.995 1.00 17.37 130 THR A C 1
ATOM 1006 O O . THR A 1 130 ? 66.664 2.792 -1.607 1.00 16.75 130 THR A O 1
ATOM 1010 N N . LYS A 1 131 ? 68.176 4.127 -0.626 1.00 17.86 131 LYS A N 1
ATOM 1011 C CA . LYS A 1 131 ? 69.294 3.234 -0.874 1.00 19.48 131 LYS A CA 1
ATOM 1012 C C . LYS A 1 131 ? 69.543 2.900 -2.346 1.00 23.72 131 LYS A C 1
ATOM 1013 O O . LYS A 1 131 ? 70.068 1.834 -2.670 1.00 19.90 131 LYS A O 1
ATOM 1019 N N . VAL A 1 132 ? 69.156 3.811 -3.234 1.00 21.50 132 VAL A N 1
ATOM 1020 C CA . VAL A 1 132 ? 69.386 3.638 -4.663 1.00 18.40 132 VAL A CA 1
ATOM 1021 C C . V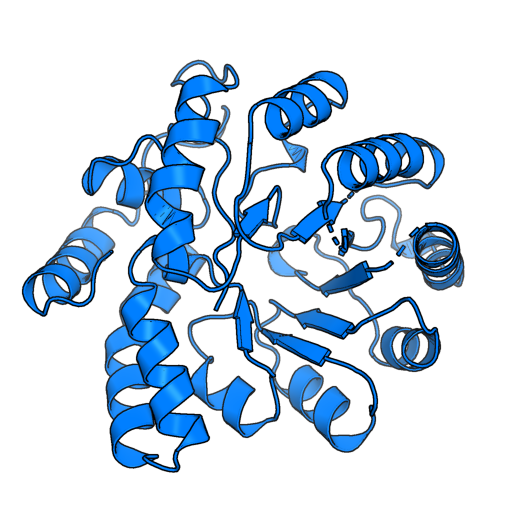AL A 1 132 ? 69.912 4.956 -5.205 1.00 19.37 132 VAL A C 1
ATOM 1022 O O . VAL A 1 132 ? 69.651 6.023 -4.647 1.00 14.09 132 VAL A O 1
ATOM 1026 N N . ASP A 1 133 ? 70.653 4.882 -6.299 1.00 16.97 133 ASP A N 1
ATOM 1027 C CA . ASP A 1 133 ? 71.228 6.071 -6.896 1.00 18.55 133 ASP A CA 1
ATOM 1028 C C . ASP A 1 133 ? 70.316 6.704 -7.947 1.00 18.37 133 ASP A C 1
ATOM 1029 O O . ASP A 1 133 ? 69.370 6.084 -8.428 1.00 20.58 133 ASP A O 1
ATOM 1034 N N . LEU A 1 134 ? 70.589 7.967 -8.253 1.00 19.72 134 LEU A N 1
ATOM 1035 C CA . LEU A 1 134 ? 69.873 8.719 -9.277 1.00 17.56 134 LEU A CA 1
ATOM 1036 C C . LEU A 1 134 ? 71.034 9.372 -10.017 1.00 17.43 134 LEU A C 1
ATOM 1037 O O . LEU A 1 134 ? 71.440 10.492 -9.703 1.00 15.60 134 LEU A O 1
ATOM 1042 N N . PRO A 1 135 ? 71.611 8.647 -10.989 1.00 16.62 135 PRO A N 1
ATOM 1043 C CA . PRO A 1 135 ? 72.744 9.108 -11.792 1.00 15.72 135 PRO A CA 1
ATOM 1044 C C . PRO A 1 135 ? 72.599 10.526 -12.307 1.00 14.34 135 PRO A C 1
ATOM 1045 O O . PRO A 1 135 ? 71.513 10.943 -12.702 1.00 15.50 135 PRO A O 1
ATOM 1049 N N . LEU A 1 136 ? 73.700 11.269 -12.292 1.00 13.52 136 LEU A N 1
ATOM 1050 C CA . LEU A 1 136 ? 73.688 12.635 -12.790 1.00 17.43 136 LEU A CA 1
ATOM 1051 C C . LEU A 1 136 ? 73.334 12.607 -14.279 1.00 17.61 136 LEU A C 1
ATOM 1052 O O . LEU A 1 136 ? 72.735 13.550 -14.800 1.00 17.80 136 LEU A O 1
ATOM 1057 N N . GLU A 1 137 ? 73.691 11.520 -14.959 1.00 16.41 137 GLU A N 1
ATOM 1058 C CA . GLU A 1 137 ? 73.374 11.382 -16.380 1.00 22.14 137 GLU A CA 1
ATOM 1059 C C . GLU A 1 137 ? 71.859 11.409 -16.555 1.00 19.72 137 GLU A C 1
ATOM 1060 O O . GLU A 1 137 ? 71.346 12.025 -17.484 1.00 18.49 137 GLU A O 1
ATOM 1066 N N . ALA A 1 138 ? 71.147 10.724 -15.661 1.00 18.36 138 ALA A N 1
ATOM 1067 C CA . ALA A 1 138 ? 69.691 10.677 -15.721 1.00 15.82 138 ALA A CA 1
ATOM 1068 C C . ALA A 1 138 ? 69.105 12.048 -15.403 1.00 17.18 138 ALA A C 1
ATOM 1069 O O . ALA A 1 138 ? 68.151 12.487 -16.043 1.00 19.56 138 ALA A O 1
ATOM 1071 N N . VAL A 1 139 ? 69.675 12.725 -14.411 1.00 15.43 139 VAL A N 1
ATOM 1072 C CA . VAL A 1 139 ? 69.192 14.053 -14.044 1.00 13.05 139 VAL A CA 1
ATOM 1073 C C . VAL A 1 139 ? 69.329 15.003 -15.233 1.00 17.07 139 VAL A C 1
ATOM 1074 O O . VAL A 1 139 ? 68.430 15.793 -15.510 1.00 17.85 139 VAL A O 1
ATOM 1078 N N . GLU A 1 140 ? 70.453 14.921 -15.939 1.00 16.00 140 GLU A N 1
ATOM 1079 C CA . GLU A 1 140 ? 70.681 15.784 -17.089 1.00 19.63 140 GLU A CA 1
ATOM 1080 C C . GLU A 1 140 ? 69.731 15.464 -18.247 1.00 18.52 140 GLU A C 1
ATOM 1081 O O . GLU A 1 140 ? 69.315 16.356 -18.984 1.00 20.66 140 GLU A O 1
ATOM 1087 N N . ALA A 1 141 ? 69.375 14.194 -18.395 1.00 20.97 141 ALA A N 1
ATOM 1088 C CA . ALA A 1 141 ? 68.462 13.793 -19.456 1.00 23.16 141 ALA A CA 1
ATOM 1089 C C . ALA A 1 141 ? 67.045 14.269 -19.153 1.00 23.18 141 ALA A C 1
ATOM 1090 O O . ALA A 1 141 ? 66.291 14.606 -20.061 1.00 26.71 141 ALA A O 1
ATOM 1092 N N . LEU A 1 142 ? 66.690 14.300 -17.871 1.00 19.35 142 LEU A N 1
ATOM 1093 C CA . LEU A 1 142 ? 65.356 14.721 -17.454 1.00 20.23 142 LEU A CA 1
ATOM 1094 C C . LEU A 1 142 ? 65.205 16.231 -17.311 1.00 21.52 142 LEU A C 1
ATOM 1095 O O . LEU A 1 142 ? 64.104 16.766 -17.449 1.00 20.40 142 LEU A O 1
ATOM 1100 N N . ALA A 1 143 ? 66.314 16.908 -17.035 1.00 20.03 143 ALA A N 1
ATOM 1101 C CA . ALA A 1 143 ? 66.315 18.352 -16.844 1.00 20.72 143 ALA A CA 1
ATOM 1102 C C . ALA A 1 143 ? 65.633 19.177 -17.939 1.00 24.87 143 ALA A C 1
ATOM 1103 O O . ALA A 1 143 ? 65.019 20.185 -17.645 1.00 21.39 143 ALA A O 1
ATOM 1105 N N . PRO A 1 144 ? 65.738 18.775 -19.215 1.00 25.79 144 PRO A N 1
ATOM 1106 C CA . PRO A 1 144 ? 65.069 19.603 -20.229 1.00 25.65 144 PRO A CA 1
ATOM 1107 C C . PRO A 1 144 ? 63.534 19.605 -20.179 1.00 27.09 144 PRO A C 1
ATOM 1108 O O . PRO A 1 144 ? 62.896 20.554 -20.636 1.00 26.06 144 PRO A O 1
ATOM 1112 N N . HIS A 1 145 ? 62.945 18.549 -19.624 1.00 25.45 145 HIS A N 1
ATOM 1113 C CA . HIS A 1 145 ? 61.488 18.433 -19.541 1.00 26.01 145 HIS A CA 1
ATOM 1114 C C . HIS A 1 145 ? 60.843 19.586 -18.771 1.00 29.93 145 HIS A C 1
ATOM 1115 O O . HIS A 1 145 ? 61.161 19.820 -17.614 1.00 27.71 145 HIS A O 1
ATOM 1122 N N . PRO A 1 146 ? 59.900 20.303 -19.404 1.00 29.53 146 PRO A N 1
ATOM 1123 C CA . PRO A 1 146 ? 59.205 21.437 -18.786 1.00 29.97 146 PRO A CA 1
ATOM 1124 C C . PRO A 1 146 ? 58.606 21.186 -17.399 1.00 28.23 146 PRO A C 1
ATOM 1125 O O . PRO A 1 146 ? 58.610 22.081 -16.552 1.00 28.36 146 PRO A O 1
ATOM 1129 N N . ASN A 1 147 ? 58.087 19.982 -17.166 1.00 24.11 147 ASN A N 1
ATOM 1130 C CA . ASN A 1 147 ? 57.477 19.661 -15.876 1.00 21.54 147 ASN A CA 1
ATOM 1131 C C . ASN A 1 147 ? 58.411 19.082 -14.817 1.00 21.43 147 ASN A C 1
ATOM 1132 O O . ASN A 1 147 ? 57.969 18.724 -13.727 1.00 22.57 147 ASN A O 1
ATOM 1137 N N . VAL A 1 148 ? 59.693 18.962 -15.139 1.00 21.18 148 VAL A N 1
ATOM 1138 C CA . VAL A 1 148 ? 60.666 18.480 -14.164 1.00 20.14 148 VAL A CA 1
ATOM 1139 C C . VAL A 1 148 ? 61.301 19.777 -13.672 1.00 20.43 148 VAL A C 1
ATOM 1140 O O . VAL A 1 148 ? 62.317 20.215 -14.193 1.00 20.64 148 VAL A O 1
ATOM 1144 N N . LEU A 1 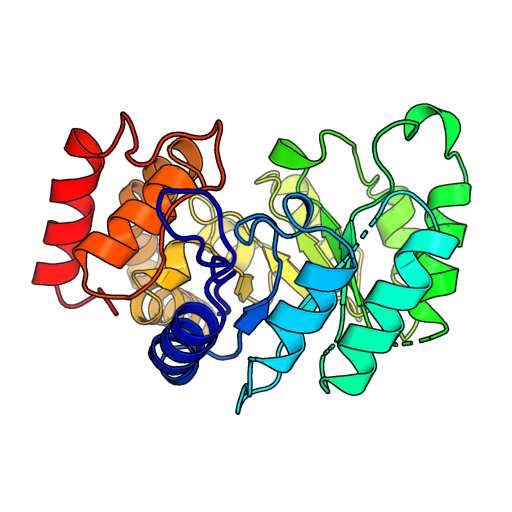149 ? 60.683 20.389 -12.669 1.00 19.19 149 LEU A N 1
ATOM 1145 C CA . LEU A 1 149 ? 61.132 21.676 -12.136 1.00 21.02 149 LEU A CA 1
ATOM 1146 C C . LEU A 1 149 ? 62.541 21.745 -11.571 1.00 20.98 149 LEU A C 1
ATOM 1147 O O . LEU A 1 149 ? 63.208 22.778 -11.666 1.00 22.34 149 LEU A O 1
ATOM 1152 N N . GLY A 1 150 ? 62.992 20.654 -10.972 1.00 20.56 150 GLY A N 1
ATOM 1153 C CA . GLY A 1 150 ? 64.318 20.648 -10.393 1.00 17.43 150 GLY A CA 1
ATOM 1154 C C . GLY A 1 150 ? 64.540 19.395 -9.582 1.00 18.07 150 GLY A C 1
ATOM 1155 O O . GLY A 1 150 ? 64.009 18.334 -9.910 1.00 14.17 150 GLY A O 1
ATOM 1156 N N . ILE A 1 151 ? 65.306 19.513 -8.506 1.00 16.97 151 ILE A N 1
ATOM 1157 C CA . ILE A 1 151 ? 65.593 18.354 -7.687 1.00 15.21 151 ILE A CA 1
ATOM 1158 C C . ILE A 1 151 ? 65.856 18.686 -6.227 1.00 15.64 151 ILE A C 1
ATOM 1159 O O . ILE A 1 151 ? 66.412 19.736 -5.908 1.00 16.78 151 ILE A O 1
ATOM 1164 N N . LYS A 1 152 ? 65.411 17.804 -5.341 1.00 14.32 152 LYS A N 1
ATOM 1165 C CA . LYS A 1 152 ? 65.704 17.957 -3.926 1.00 12.83 152 LYS A CA 1
ATOM 1166 C C . LYS A 1 152 ? 66.766 16.880 -3.733 1.00 15.02 152 LYS A C 1
ATOM 1167 O O . LYS A 1 152 ? 66.502 15.691 -3.941 1.00 12.74 152 LYS A O 1
ATOM 1173 N N . ASP A 1 153 ? 67.967 17.302 -3.360 1.00 13.81 153 ASP A N 1
ATOM 1174 C CA . ASP A 1 153 ? 69.071 16.380 -3.156 1.00 15.26 153 ASP A CA 1
ATOM 1175 C C . ASP A 1 153 ? 69.437 16.359 -1.673 1.00 14.45 153 ASP A C 1
ATOM 1176 O O . ASP A 1 153 ? 69.971 17.335 -1.141 1.00 13.78 153 ASP A O 1
ATOM 1181 N N . SER A 1 154 ? 69.155 15.240 -1.012 1.00 13.51 154 SER A N 1
ATOM 1182 C CA . SER A 1 154 ? 69.443 15.097 0.413 1.00 14.36 154 SER A CA 1
ATOM 1183 C C . SER A 1 154 ? 70.723 14.321 0.696 1.00 13.91 154 SER A C 1
ATOM 1184 O O . SER A 1 154 ? 71.078 14.118 1.857 1.00 11.61 154 SER A O 1
ATOM 1187 N N . SER A 1 155 ? 71.420 13.899 -0.357 1.00 14.03 155 SER A N 1
ATOM 1188 C CA . SER A 1 155 ? 72.637 13.097 -0.207 1.00 12.70 155 SER A CA 1
ATOM 1189 C C . SER A 1 155 ? 73.784 13.708 0.590 1.00 16.14 155 SER A C 1
ATOM 1190 O O . SER A 1 155 ? 74.535 12.986 1.242 1.00 17.62 155 SER A O 1
ATOM 1193 N N . GLY A 1 156 ? 73.931 15.026 0.538 1.00 17.43 156 GLY A N 1
ATOM 1194 C CA . GLY A 1 156 ? 75.031 15.651 1.247 1.00 17.66 156 GLY A CA 1
ATOM 1195 C C . GLY A 1 156 ? 76.294 15.555 0.403 1.00 18.09 156 GLY A C 1
ATOM 1196 O O . GLY A 1 156 ? 77.388 15.865 0.863 1.00 17.59 156 GLY A O 1
ATOM 1197 N N . ASP A 1 157 ? 76.144 15.104 -0.838 1.00 17.96 157 ASP A N 1
ATOM 1198 C CA . ASP A 1 157 ? 77.280 14.994 -1.750 1.00 16.63 157 ASP A CA 1
ATOM 1199 C C . ASP A 1 157 ? 77.242 16.258 -2.597 1.00 15.30 157 ASP A C 1
ATOM 1200 O O . ASP A 1 157 ? 76.545 16.312 -3.610 1.00 15.61 157 ASP A O 1
ATOM 1205 N N . LEU A 1 158 ? 77.994 17.270 -2.182 1.00 13.11 158 LEU A N 1
ATOM 1206 C CA . LEU A 1 158 ? 77.990 18.541 -2.888 1.00 14.72 158 LEU A CA 1
ATOM 1207 C C . LEU A 1 158 ? 78.617 18.529 -4.275 1.00 16.82 158 LEU A C 1
ATOM 1208 O O . LEU A 1 158 ? 78.565 19.535 -4.982 1.00 15.45 158 LEU A O 1
ATOM 1213 N N . SER A 1 159 ? 79.210 17.402 -4.668 1.00 12.73 159 SER A N 1
ATOM 1214 C CA . SER A 1 159 ? 79.769 17.287 -6.011 1.00 14.68 159 SER A CA 1
ATOM 1215 C C . SER A 1 159 ? 78.567 17.307 -6.952 1.00 15.08 159 SER A C 1
ATOM 1216 O O . SER A 1 159 ? 78.632 17.847 -8.058 1.00 15.70 159 SER A O 1
ATOM 1219 N N . ARG A 1 160 ? 77.465 16.715 -6.500 1.00 11.91 160 ARG A N 1
ATOM 1220 C CA . ARG A 1 160 ? 76.244 16.673 -7.301 1.00 12.33 160 ARG A CA 1
ATOM 1221 C C . ARG A 1 160 ? 75.663 18.078 -7.424 1.00 12.67 160 ARG A C 1
ATOM 1222 O O . ARG A 1 160 ? 75.252 18.495 -8.506 1.00 16.31 160 ARG A O 1
ATOM 1230 N N . ILE A 1 161 ? 75.643 18.812 -6.315 1.00 14.17 161 ILE A N 1
ATOM 1231 C CA . ILE A 1 161 ? 75.118 20.178 -6.311 1.00 12.88 161 ILE A CA 1
ATOM 1232 C C . ILE A 1 161 ? 75.946 21.042 -7.263 1.00 15.78 161 ILE A C 1
ATOM 1233 O O . ILE A 1 161 ? 75.397 21.830 -8.039 1.00 12.92 161 ILE A O 1
ATOM 1238 N N . ALA A 1 162 ? 77.267 20.888 -7.198 1.00 12.29 162 ALA A N 1
ATOM 1239 C CA . ALA A 1 162 ? 78.173 21.650 -8.056 1.00 14.24 162 ALA A CA 1
ATOM 1240 C C . ALA A 1 162 ? 77.901 21.327 -9.522 1.00 14.95 162 ALA A C 1
ATOM 1241 O O . ALA A 1 162 ? 77.981 22.203 -10.389 1.00 15.21 162 ALA A O 1
ATOM 1243 N N . PHE A 1 163 ? 77.582 20.064 -9.791 1.00 15.74 163 PHE A N 1
ATOM 1244 C CA . PHE A 1 163 ? 77.277 19.617 -11.145 1.00 16.51 163 PHE A CA 1
ATOM 1245 C C . PHE A 1 163 ? 76.032 20.337 -11.669 1.00 16.10 163 PHE A C 1
ATOM 1246 O O . PHE A 1 163 ? 76.047 20.891 -12.763 1.00 16.39 163 PHE A O 1
ATOM 1254 N N . TYR A 1 164 ? 74.955 20.329 -10.890 1.00 13.92 164 TYR A N 1
ATOM 1255 C CA . TYR A 1 164 ? 73.724 20.989 -11.322 1.00 12.36 164 TYR A CA 1
ATOM 1256 C C . TYR A 1 164 ? 74.011 22.452 -11.641 1.00 16.34 164 TYR A C 1
ATOM 1257 O O . TYR A 1 164 ? 73.536 22.988 -12.645 1.00 13.58 164 TYR A O 1
ATOM 1266 N N . GLN A 1 165 ? 74.796 23.086 -10.773 1.00 14.84 165 GLN A N 1
ATOM 1267 C CA . GLN A 1 165 ? 75.148 24.492 -10.913 1.00 17.06 165 GLN A CA 1
ATOM 1268 C C . GLN A 1 165 ? 75.917 24.808 -12.192 1.00 19.55 165 GLN A C 1
ATOM 1269 O O . GLN A 1 165 ? 75.630 25.790 -12.874 1.00 15.20 165 GLN A O 1
ATOM 1275 N N . ALA A 1 166 ? 76.896 23.972 -12.514 1.00 16.06 166 ALA A N 1
ATOM 1276 C CA . ALA A 1 166 ? 77.717 24.195 -13.694 1.00 18.79 166 ALA A CA 1
ATOM 1277 C C . ALA A 1 166 ? 77.099 23.736 -15.015 1.00 20.36 166 ALA A C 1
ATOM 1278 O O . ALA A 1 166 ? 77.361 24.331 -16.061 1.00 20.26 166 ALA A O 1
ATOM 1280 N N . ARG A 1 167 ? 76.278 22.693 -14.976 1.00 19.69 167 ARG A N 1
ATOM 1281 C CA . ARG A 1 167 ? 75.713 22.171 -16.216 1.00 23.56 167 ARG A CA 1
ATOM 1282 C C . ARG A 1 167 ? 74.221 22.333 -16.472 1.00 23.58 167 ARG A C 1
ATOM 1283 O O . ARG A 1 167 ? 73.789 22.240 -17.620 1.00 27.60 167 ARG A O 1
ATOM 1291 N N . LEU A 1 168 ? 73.426 22.586 -15.440 1.00 20.87 168 LEU A N 1
ATOM 1292 C CA . LEU A 1 168 ? 71.988 22.671 -15.654 1.00 26.81 168 LEU A CA 1
ATOM 1293 C C . LEU A 1 168 ? 71.325 24.025 -15.445 1.00 32.42 168 LEU A C 1
ATOM 1294 O O . LEU A 1 168 ? 71.475 24.649 -14.400 1.00 37.93 168 LEU A O 1
ATOM 1299 N N . GLN A 1 169 ? 70.585 24.466 -16.456 1.00 38.72 169 GLN A N 1
ATOM 1300 C CA . GLN A 1 169 ? 69.846 25.720 -16.393 1.00 43.05 169 GLN A CA 1
ATOM 1301 C C . GLN A 1 169 ? 68.368 25.352 -16.324 1.00 42.43 169 GLN A C 1
ATOM 1302 O O . GLN A 1 169 ? 67.998 24.218 -16.636 1.00 44.67 169 GLN A O 1
ATOM 1308 N N . GLU A 1 170 ? 67.522 26.297 -15.926 1.00 42.98 170 GLU A N 1
ATOM 1309 C CA . GLU A 1 170 ? 66.096 26.011 -15.805 1.00 44.59 170 GLU A CA 1
ATOM 1310 C C . GLU A 1 170 ? 65.937 24.770 -14.925 1.00 42.49 170 GLU A C 1
ATOM 1311 O O . GLU A 1 170 ? 65.097 23.908 -15.194 1.00 36.72 170 GLU A O 1
ATOM 1317 N N . PHE A 1 171 ? 66.759 24.677 -13.882 1.00 33.21 171 PHE A N 1
ATOM 1318 C CA . PHE A 1 171 ? 66.711 23.531 -12.982 1.00 25.50 171 PHE A CA 1
ATOM 1319 C C . PHE A 1 171 ? 66.943 23.998 -11.549 1.00 20.88 171 PHE A C 1
ATOM 1320 O O . PHE A 1 171 ? 68.061 24.327 -11.153 1.00 18.39 171 PHE A O 1
ATOM 1328 N N . ARG A 1 172 ? 65.864 24.014 -10.780 1.00 19.94 172 ARG A N 1
ATOM 1329 C CA . ARG A 1 172 ? 65.886 24.482 -9.405 1.00 17.63 172 ARG A CA 1
ATOM 1330 C C . ARG A 1 172 ? 66.381 23.434 -8.425 1.00 18.04 172 ARG A C 1
ATOM 1331 O O . ARG A 1 172 ? 65.777 22.377 -8.255 1.00 16.16 172 ARG A O 1
ATOM 1339 N N . VAL A 1 173 ? 67.488 23.753 -7.770 1.00 15.30 173 VAL A N 1
ATOM 1340 C CA . VAL A 1 173 ? 68.108 22.839 -6.828 1.00 14.16 173 VAL A CA 1
ATOM 1341 C C . VAL A 1 173 ? 67.822 23.147 -5.371 1.00 15.72 173 VAL A C 1
ATOM 1342 O O . VAL A 1 173 ? 68.075 24.254 -4.895 1.00 14.80 173 VAL A O 1
ATOM 1346 N N . TYR A 1 174 ? 67.301 22.146 -4.670 1.00 14.52 174 TYR A N 1
ATOM 1347 C CA . TYR A 1 174 ? 67.009 22.257 -3.248 1.00 14.50 174 TYR A CA 1
ATOM 1348 C C . TYR A 1 174 ? 67.815 21.199 -2.516 1.00 15.47 174 TYR A C 1
ATOM 1349 O O . TYR A 1 174 ? 67.844 20.040 -2.926 1.00 13.47 174 TYR A O 1
ATOM 1358 N N . THR A 1 175 ? 68.500 21.591 -1.452 1.00 10.01 175 THR A N 1
ATOM 1359 C CA . THR A 1 175 ? 69.262 20.610 -0.703 1.00 13.19 175 THR A CA 1
ATOM 1360 C C . THR A 1 175 ? 68.433 20.184 0.496 1.00 14.94 175 THR A C 1
ATOM 1361 O O . THR A 1 175 ? 67.692 20.989 1.066 1.00 17.17 175 THR A O 1
ATOM 1365 N N . GLY A 1 176 ? 68.539 18.910 0.859 1.00 12.98 176 GLY A N 1
ATOM 1366 C CA . GLY A 1 176 ? 67.804 18.412 2.006 1.00 13.37 176 GLY A CA 1
ATOM 1367 C C . GLY A 1 176 ? 68.772 18.081 3.124 1.00 13.88 176 GLY A C 1
ATOM 1368 O O . GLY A 1 176 ? 68.392 17.467 4.121 1.00 15.20 176 GLY A O 1
ATOM 1369 N N . HIS A 1 177 ? 70.026 18.502 2.957 1.00 14.50 177 HIS A N 1
ATOM 1370 C CA . HIS A 1 177 ? 71.084 18.233 3.935 1.00 16.98 177 HIS A CA 1
ATOM 1371 C C . HIS A 1 177 ? 71.458 19.480 4.748 1.00 15.81 177 HIS A C 1
ATOM 1372 O O . HIS A 1 177 ? 72.163 20.365 4.262 1.00 15.21 177 HIS A O 1
ATOM 1379 N N . ALA A 1 178 ? 71.008 19.526 5.996 1.00 14.10 178 ALA A N 1
ATOM 1380 C CA . ALA A 1 178 ? 71.256 20.672 6.866 1.00 13.55 178 ALA A CA 1
ATOM 1381 C C . ALA A 1 178 ? 72.706 20.981 7.249 1.00 15.19 178 ALA A C 1
ATOM 1382 O O . ALA A 1 178 ? 73.116 22.142 7.221 1.00 17.57 178 ALA A O 1
ATOM 1384 N N . PRO A 1 179 ? 73.497 19.959 7.619 1.00 14.77 179 PRO A N 1
ATOM 1385 C CA . PRO A 1 179 ? 74.896 20.193 8.009 1.00 15.25 179 PRO A CA 1
ATOM 1386 C C . PRO A 1 179 ? 75.8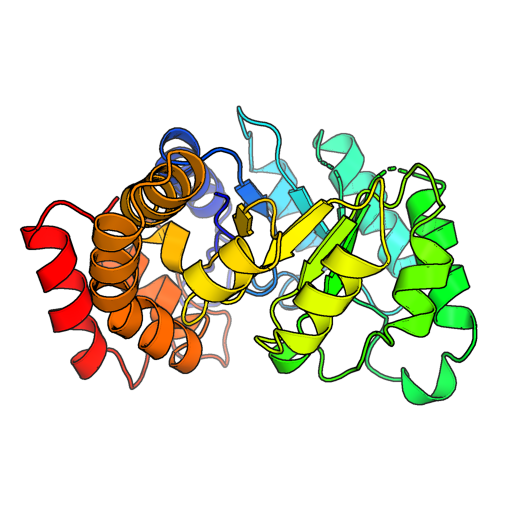01 20.912 7.001 1.00 17.13 179 PRO A C 1
ATOM 1387 O O . PRO A 1 179 ? 76.774 21.551 7.397 1.00 14.39 179 PRO A O 1
ATOM 1391 N N . THR A 1 180 ? 75.493 20.815 5.710 1.00 12.94 180 THR A N 1
ATOM 1392 C CA . THR A 1 180 ? 76.315 21.471 4.684 1.00 13.72 180 THR A CA 1
ATOM 1393 C C . THR A 1 180 ? 75.546 22.577 3.967 1.00 12.68 180 THR A C 1
ATOM 1394 O O . THR A 1 180 ? 75.926 23.000 2.872 1.00 13.28 180 THR A O 1
ATOM 1398 N N . PHE A 1 181 ? 74.476 23.051 4.594 1.00 12.42 181 PHE A N 1
ATOM 1399 C CA . PHE A 1 181 ? 73.621 24.070 4.000 1.00 14.42 181 PHE A CA 1
ATOM 1400 C C . PHE A 1 181 ? 74.337 25.252 3.344 1.00 14.48 181 PHE A C 1
ATOM 1401 O O . PHE A 1 181 ? 74.095 25.549 2.173 1.00 17.40 181 PHE A O 1
ATOM 1409 N N . LEU A 1 182 ? 75.218 25.926 4.077 1.00 14.34 182 LEU A N 1
ATOM 1410 C CA . LEU A 1 182 ? 75.912 27.073 3.500 1.00 14.11 182 LEU A CA 1
ATOM 1411 C C . LEU A 1 182 ? 76.752 26.658 2.294 1.00 16.26 182 LEU A C 1
ATOM 1412 O O . LEU A 1 182 ? 76.885 27.414 1.332 1.00 13.04 182 LEU A O 1
ATOM 1417 N N . GLY A 1 183 ? 77.312 25.454 2.345 1.00 15.52 183 GLY A N 1
ATOM 1418 C CA . GLY A 1 183 ? 78.112 24.973 1.232 1.00 14.70 183 GLY A CA 1
ATOM 1419 C C . GLY A 1 183 ? 77.256 24.782 -0.010 1.00 13.58 183 GLY A C 1
ATOM 1420 O O . GLY A 1 183 ? 77.678 25.101 -1.119 1.00 14.24 183 GLY A O 1
ATOM 1421 N N . ALA A 1 184 ? 76.049 24.257 0.178 1.00 12.36 184 ALA A N 1
ATOM 1422 C CA . ALA A 1 184 ? 75.129 24.033 -0.932 1.00 12.43 184 ALA A CA 1
ATOM 1423 C C . ALA A 1 184 ? 74.720 25.368 -1.546 1.00 15.28 184 ALA A C 1
ATOM 1424 O O . ALA A 1 184 ? 74.631 25.496 -2.770 1.00 12.40 184 ALA A O 1
ATOM 1426 N N . LEU A 1 185 ? 74.468 26.359 -0.692 1.00 14.94 185 LEU A N 1
ATOM 1427 C CA . LEU A 1 185 ? 74.079 27.687 -1.159 1.00 13.68 185 LEU A CA 1
ATOM 1428 C C . LEU A 1 185 ? 75.193 28.292 -2.006 1.00 14.21 185 LEU A C 1
ATOM 1429 O O . LEU A 1 185 ? 74.940 28.888 -3.052 1.00 16.47 185 LEU A O 1
ATOM 1434 N N . ALA A 1 186 ? 76.430 28.130 -1.550 1.00 14.70 186 ALA A N 1
ATOM 1435 C CA . ALA A 1 186 ? 77.574 28.654 -2.279 1.00 14.43 186 ALA A CA 1
ATOM 1436 C C . ALA A 1 186 ? 77.620 27.988 -3.646 1.00 16.53 186 ALA A C 1
ATOM 1437 O O . ALA A 1 186 ? 78.032 28.601 -4.633 1.00 12.92 186 ALA A O 1
ATOM 1439 N N . LEU A 1 187 ? 77.190 26.729 -3.692 1.00 14.86 187 LEU A N 1
ATOM 1440 C CA . LEU A 1 187 ? 77.189 25.972 -4.933 1.00 15.16 187 LEU A CA 1
ATOM 1441 C C . LEU A 1 187 ? 75.882 26.062 -5.731 1.00 15.55 187 LEU A C 1
ATOM 1442 O O . LEU A 1 187 ? 75.552 25.164 -6.512 1.00 15.50 187 LEU A O 1
ATOM 1447 N N . GLY A 1 188 ? 75.132 27.142 -5.518 1.00 15.56 188 GLY A N 1
ATOM 1448 C CA . GLY A 1 188 ? 73.920 27.369 -6.290 1.00 15.63 188 GLY A CA 1
ATOM 1449 C C . GLY A 1 188 ? 72.538 26.896 -5.878 1.00 15.81 188 GLY A C 1
ATOM 1450 O O . GLY A 1 188 ? 71.576 27.169 -6.594 1.00 14.60 188 GLY A O 1
ATOM 1451 N N . ALA A 1 189 ? 72.406 26.198 -4.756 1.00 14.77 189 ALA A N 1
ATOM 1452 C CA . ALA A 1 189 ? 71.084 25.732 -4.342 1.00 14.33 189 ALA A CA 1
ATOM 1453 C C . ALA A 1 189 ? 70.138 26.915 -4.150 1.00 15.54 189 ALA A C 1
ATOM 1454 O O . ALA A 1 189 ? 70.533 27.961 -3.629 1.00 17.27 189 ALA A O 1
ATOM 1456 N N . GLU A 1 190 ? 68.893 26.745 -4.581 1.00 16.05 190 GLU A N 1
ATOM 1457 C CA . GLU A 1 190 ? 67.883 27.790 -4.451 1.00 19.19 190 GLU A CA 1
ATOM 1458 C C . GLU A 1 190 ? 67.464 27.912 -2.991 1.00 20.45 190 GLU A C 1
ATOM 1459 O O . GLU A 1 190 ? 67.070 28.983 -2.527 1.00 20.86 190 GLU A O 1
ATOM 1465 N N . GLY A 1 191 ? 67.549 26.807 -2.264 1.00 16.50 191 GLY A N 1
ATOM 1466 C CA . GLY A 1 191 ? 67.177 26.834 -0.865 1.00 17.00 191 GLY A CA 1
ATOM 1467 C C . GLY A 1 191 ? 67.290 25.469 -0.229 1.00 17.81 191 GLY A C 1
ATOM 1468 O O . GLY A 1 191 ? 68.000 24.595 -0.731 1.00 16.47 191 GLY A O 1
ATOM 1469 N N . GLY A 1 192 ? 66.580 25.283 0.878 1.00 16.19 192 GLY A N 1
ATOM 1470 C CA . GLY A 1 192 ? 66.630 24.010 1.562 1.00 17.76 192 GLY A CA 1
ATOM 1471 C C . GLY A 1 192 ? 65.296 23.516 2.082 1.00 19.98 192 GLY A C 1
ATOM 1472 O O . GLY A 1 192 ? 64.459 24.291 2.555 1.00 16.71 192 GLY A O 1
ATOM 1473 N N . ILE A 1 193 ? 65.093 22.211 1.953 1.00 14.11 193 ILE A N 1
ATOM 1474 C CA . ILE A 1 193 ? 63.895 21.546 2.448 1.00 13.26 193 ILE A CA 1
ATOM 1475 C C . ILE A 1 193 ? 64.537 20.683 3.524 1.00 15.52 193 ILE A C 1
ATOM 1476 O O . ILE A 1 193 ? 65.017 19.579 3.264 1.00 14.77 193 ILE A O 1
ATOM 1481 N N . LEU A 1 194 ? 64.563 21.230 4.736 1.00 15.64 194 LEU A N 1
ATOM 1482 C CA . LEU A 1 194 ? 65.243 20.604 5.858 1.00 13.10 194 LEU A CA 1
ATOM 1483 C C . LEU A 1 194 ? 64.392 20.203 7.046 1.00 14.79 194 LEU A C 1
ATOM 1484 O O . LEU A 1 194 ? 63.566 20.979 7.521 1.00 15.11 194 LEU A O 1
ATOM 1489 N N . ALA A 1 195 ? 64.630 18.994 7.542 1.00 15.31 195 ALA A N 1
ATOM 1490 C CA . ALA A 1 195 ? 63.922 18.490 8.708 1.00 16.99 195 ALA A CA 1
ATOM 1491 C C . ALA A 1 195 ? 64.174 19.444 9.875 1.00 16.06 195 ALA A C 1
ATOM 1492 O O . ALA A 1 195 ? 63.300 19.661 10.709 1.00 18.85 195 ALA A O 1
ATOM 1494 N N . ALA A 1 196 ? 65.373 20.016 9.922 1.00 14.89 196 ALA A N 1
ATOM 1495 C CA . ALA A 1 196 ? 65.739 20.940 10.990 1.00 17.37 196 ALA A CA 1
ATOM 1496 C C . ALA A 1 196 ? 64.911 22.222 10.936 1.00 17.13 196 ALA A C 1
ATOM 1497 O O . ALA A 1 196 ? 64.823 22.950 11.924 1.00 17.14 196 ALA A O 1
ATOM 1499 N N . ALA A 1 197 ? 64.303 22.494 9.783 1.00 16.82 197 ALA A N 1
ATOM 1500 C CA . ALA A 1 197 ? 63.474 23.683 9.628 1.00 17.76 197 ALA A CA 1
ATOM 1501 C C . ALA A 1 197 ? 62.142 23.504 10.355 1.00 16.42 197 ALA A C 1
ATOM 1502 O O . ALA A 1 197 ? 61.355 24.446 10.457 1.00 18.22 197 ALA A O 1
ATOM 1504 N N . ASN A 1 198 ? 61.882 22.291 10.841 1.00 15.05 198 ASN A N 1
ATOM 1505 C CA . ASN A 1 198 ? 60.664 22.026 11.606 1.00 15.60 198 ASN A CA 1
ATOM 1506 C C . ASN A 1 198 ? 60.882 22.617 13.002 1.00 17.04 198 ASN A C 1
ATOM 1507 O O . ASN A 1 198 ? 59.928 22.929 13.715 1.00 15.86 198 ASN A O 1
ATOM 1512 N N . LEU A 1 199 ? 62.148 22.752 13.386 1.00 14.21 199 LEU A N 1
ATOM 1513 C CA . LEU A 1 199 ? 62.503 23.251 14.711 1.00 16.08 199 LEU A CA 1
ATOM 1514 C C . LEU A 1 199 ? 62.979 24.697 14.753 1.00 14.45 199 LEU A C 1
ATOM 1515 O O . LEU A 1 199 ? 62.579 25.457 15.637 1.00 18.42 199 LEU A O 1
ATOM 1520 N N . ALA A 1 200 ? 63.841 25.076 13.815 1.00 13.78 200 ALA A N 1
ATOM 1521 C CA . ALA A 1 200 ? 64.359 26.441 13.773 1.00 13.37 200 ALA A CA 1
ATOM 1522 C C . ALA A 1 200 ? 64.201 27.039 12.378 1.00 13.54 200 ALA A C 1
ATOM 1523 O O . ALA A 1 200 ? 65.178 27.459 11.760 1.00 14.44 200 ALA A O 1
ATOM 1525 N N . PRO A 1 201 ? 62.961 27.093 11.866 1.00 13.73 201 PRO A N 1
ATOM 1526 C CA . PRO A 1 201 ? 62.700 27.646 10.531 1.00 15.18 201 PRO A CA 1
ATOM 1527 C C . PRO A 1 201 ? 63.230 29.060 10.294 1.00 17.87 201 PRO A C 1
ATOM 1528 O O . PRO A 1 201 ? 63.722 29.367 9.207 1.00 18.18 201 PRO A O 1
ATOM 1532 N N . ARG A 1 202 ? 63.133 29.921 11.303 1.00 18.58 202 ARG A N 1
ATOM 1533 C CA . ARG A 1 202 ? 63.615 31.291 11.160 1.00 17.76 202 ARG A CA 1
ATOM 1534 C C . ARG A 1 202 ? 65.138 31.358 11.063 1.00 14.67 202 ARG A C 1
ATOM 1535 O O . ARG A 1 202 ? 65.680 32.237 10.401 1.00 16.00 202 ARG A O 1
ATOM 1543 N N . ALA A 1 203 ? 65.830 30.419 11.701 1.00 14.91 203 ALA A N 1
ATOM 1544 C CA . ALA A 1 203 ? 67.289 30.417 11.664 1.00 12.34 203 ALA A CA 1
ATOM 1545 C C . ALA A 1 203 ? 67.818 30.079 10.273 1.00 14.78 203 ALA A C 1
ATOM 1546 O O . ALA A 1 203 ? 68.710 30.754 9.758 1.00 15.93 203 ALA A O 1
ATOM 1548 N N . TYR A 1 204 ? 67.270 29.033 9.661 1.00 13.28 204 TYR A N 1
ATOM 1549 C CA . TYR A 1 204 ? 67.713 28.645 8.328 1.00 13.03 204 TYR A CA 1
ATOM 1550 C C . TYR A 1 204 ? 67.348 29.719 7.310 1.00 15.51 204 TYR A C 1
ATOM 1551 O O . TYR A 1 204 ? 68.060 29.922 6.331 1.00 15.11 204 TYR A O 1
ATOM 1560 N N . ARG A 1 205 ? 66.246 30.419 7.557 1.00 14.73 205 ARG A N 1
ATOM 1561 C CA . ARG A 1 205 ? 65.813 31.504 6.677 1.00 13.24 205 ARG A CA 1
ATOM 1562 C C . ARG A 1 205 ? 66.842 32.639 6.770 1.00 15.34 205 ARG A C 1
ATOM 1563 O O . ARG A 1 205 ? 67.238 33.231 5.763 1.00 16.02 205 ARG A O 1
ATOM 1571 N N . ALA A 1 206 ? 67.271 32.928 7.994 1.00 13.08 206 ALA A N 1
ATOM 1572 C CA . ALA A 1 206 ? 68.249 33.981 8.240 1.00 15.53 206 ALA A CA 1
ATOM 1573 C C . ALA A 1 206 ? 69.582 33.649 7.572 1.00 15.73 206 ALA A C 1
ATOM 1574 O O . ALA A 1 206 ? 70.249 34.526 7.020 1.00 13.44 206 ALA A O 1
ATOM 1576 N N . LEU A 1 207 ? 69.967 32.378 7.625 1.00 14.84 207 LEU A N 1
ATOM 1577 C CA . LEU A 1 207 ? 71.220 31.937 7.024 1.00 14.47 207 LEU A CA 1
ATOM 1578 C C . LEU A 1 207 ? 71.142 32.142 5.516 1.00 15.03 207 LEU A C 1
ATOM 1579 O O . LEU A 1 207 ? 72.078 32.648 4.895 1.00 18.01 207 LEU A O 1
ATOM 1584 N N . LEU A 1 208 ? 70.016 31.745 4.935 1.00 14.97 208 LEU A N 1
ATOM 1585 C CA . LEU A 1 208 ? 69.787 31.907 3.509 1.00 17.80 208 LEU A CA 1
ATOM 1586 C C . LEU A 1 208 ? 69.847 33.398 3.151 1.00 18.21 208 LEU A C 1
ATOM 1587 O O . LEU A 1 208 ? 70.470 33.782 2.157 1.00 17.94 208 LEU A O 1
ATOM 1592 N N . ASP A 1 209 ? 69.206 34.235 3.965 1.00 17.96 209 ASP A N 1
ATOM 1593 C CA . ASP A 1 209 ? 69.202 35.676 3.719 1.00 16.71 209 ASP A CA 1
ATOM 1594 C C . ASP A 1 209 ? 70.609 36.268 3.780 1.00 21.63 209 ASP A C 1
ATOM 1595 O O . ASP A 1 209 ? 70.990 37.056 2.912 1.00 19.28 209 ASP A O 1
ATOM 1600 N N . HIS A 1 210 ? 71.374 35.899 4.805 1.00 17.15 210 HIS A N 1
ATOM 1601 C CA . HIS A 1 210 ? 72.742 36.394 4.937 1.00 17.57 210 HIS A CA 1
ATOM 1602 C C . HIS A 1 210 ? 73.528 36.094 3.664 1.00 19.67 210 HIS A C 1
ATOM 1603 O O . HIS A 1 210 ? 74.231 36.956 3.140 1.00 17.17 210 HIS A O 1
ATOM 1610 N N . PHE A 1 211 ? 73.414 34.865 3.171 1.00 15.85 211 PHE A N 1
ATOM 1611 C CA . PHE A 1 211 ? 74.138 34.483 1.967 1.00 17.12 211 PHE A CA 1
ATOM 1612 C C . PHE A 1 211 ? 73.682 35.306 0.772 1.00 16.34 211 PHE A C 1
ATOM 1613 O O . PHE A 1 211 ? 74.503 35.885 0.066 1.00 18.57 211 PHE A O 1
ATOM 1621 N N . ARG A 1 212 ? 72.373 35.352 0.544 1.00 19.14 212 ARG A N 1
ATOM 1622 C CA . ARG A 1 212 ? 71.824 36.115 -0.572 1.00 21.14 212 ARG A CA 1
ATOM 1623 C C . ARG A 1 212 ? 72.251 37.578 -0.558 1.00 22.96 212 ARG A C 1
ATOM 1624 O O . ARG A 1 212 ? 72.456 38.175 -1.611 1.00 19.94 212 ARG A O 1
ATOM 1632 N N . GLU A 1 213 ? 72.373 38.151 0.636 1.00 21.34 213 GLU A N 1
ATOM 1633 C CA . GLU A 1 213 ? 72.752 39.552 0.780 1.00 23.35 213 GLU A CA 1
ATOM 1634 C C . GLU A 1 213 ? 74.257 39.782 0.812 1.00 23.18 213 GLU A C 1
ATOM 1635 O O . GLU A 1 213 ? 74.712 40.914 0.962 1.00 21.09 213 GLU A O 1
ATOM 1641 N N . GLY A 1 214 ? 75.029 38.709 0.678 1.00 21.05 214 GLY A N 1
ATOM 1642 C CA . GLY A 1 214 ? 76.473 38.848 0.686 1.00 20.45 214 GLY A CA 1
ATOM 1643 C C . GLY A 1 214 ? 77.112 38.977 2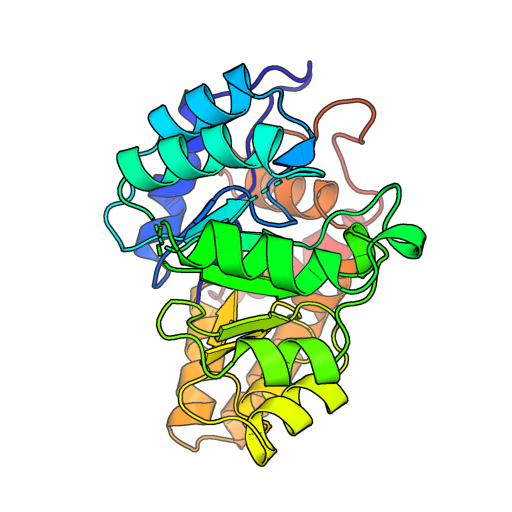.057 1.00 23.81 214 GLY A C 1
ATOM 1644 O O . GLY A 1 214 ? 78.305 39.261 2.150 1.00 23.29 214 GLY A O 1
ATOM 1645 N N . ARG A 1 215 ? 76.336 38.784 3.121 1.00 20.23 215 ARG A N 1
ATOM 1646 C CA . ARG A 1 215 ? 76.878 38.867 4.479 1.00 18.65 215 ARG A CA 1
ATOM 1647 C C . ARG A 1 215 ? 77.500 37.510 4.833 1.00 21.29 215 ARG A C 1
ATOM 1648 O O . ARG A 1 215 ? 77.018 36.794 5.717 1.00 14.88 215 ARG A O 1
ATOM 1656 N N . LEU A 1 216 ? 78.577 37.171 4.128 1.00 21.88 216 LEU A N 1
ATOM 1657 C CA . LEU A 1 216 ? 79.274 35.901 4.312 1.00 22.83 216 LEU A CA 1
ATOM 1658 C C . LEU A 1 216 ? 79.750 35.569 5.717 1.00 19.41 216 LEU A C 1
ATOM 1659 O O . LEU A 1 216 ? 79.588 34.440 6.169 1.00 19.77 216 LEU A O 1
ATOM 1664 N N . ALA A 1 217 ? 80.347 36.535 6.403 1.00 19.35 217 ALA A N 1
ATOM 1665 C CA . ALA A 1 217 ? 80.831 36.292 7.757 1.00 22.09 217 ALA A CA 1
ATOM 1666 C C . ALA A 1 217 ? 79.669 35.909 8.670 1.00 20.69 217 ALA A C 1
ATOM 1667 O O . ALA A 1 217 ? 79.775 34.979 9.471 1.00 21.45 217 ALA A O 1
ATOM 1669 N N . GLU A 1 218 ? 78.557 36.627 8.542 1.00 17.75 218 GLU A N 1
ATOM 1670 C CA . GLU A 1 218 ? 77.379 36.344 9.353 1.00 19.43 218 GLU A CA 1
ATOM 1671 C C . GLU A 1 218 ? 76.789 34.985 8.978 1.00 19.92 218 GLU A C 1
ATOM 1672 O O . GLU A 1 218 ? 76.285 34.258 9.832 1.00 17.49 218 GLU A O 1
ATOM 1678 N N . ALA A 1 219 ? 76.856 34.646 7.696 1.00 16.87 219 ALA A N 1
ATOM 1679 C CA . ALA A 1 219 ? 76.333 33.371 7.220 1.00 17.11 219 ALA A CA 1
ATOM 1680 C C . ALA A 1 219 ? 77.144 32.227 7.828 1.00 15.08 219 ALA A C 1
ATOM 1681 O O . ALA A 1 219 ? 76.584 31.259 8.338 1.00 18.99 219 ALA A O 1
ATOM 1683 N N . GLN A 1 220 ? 78.465 32.347 7.788 1.00 16.36 220 GLN A N 1
ATOM 1684 C CA . GLN A 1 220 ? 79.330 31.315 8.343 1.00 19.15 220 GLN A CA 1
ATOM 1685 C C . GLN A 1 220 ? 79.102 31.110 9.837 1.00 18.52 220 GLN A C 1
ATOM 1686 O O . GLN A 1 220 ? 79.091 29.977 10.308 1.00 17.65 220 GLN A O 1
ATOM 1692 N N . GLU A 1 221 ? 78.914 32.195 10.586 1.00 18.50 221 GLU A N 1
ATOM 1693 C CA . GLU A 1 221 ? 78.685 32.062 12.023 1.00 17.93 221 GLU A CA 1
ATOM 1694 C C . GLU A 1 221 ? 77.370 31.353 12.311 1.00 15.79 221 GLU A C 1
ATOM 1695 O O . GLU A 1 221 ? 77.281 30.551 13.242 1.00 18.39 221 GLU A O 1
ATOM 1701 N N . LEU A 1 222 ? 76.345 31.646 11.518 1.00 15.56 222 LEU A N 1
ATOM 1702 C CA . LEU A 1 222 ? 75.052 31.005 11.726 1.00 18.16 222 LEU A CA 1
ATOM 1703 C C . LEU A 1 222 ? 75.130 29.536 11.302 1.00 15.59 222 LEU A C 1
ATOM 1704 O O . LEU A 1 222 ? 74.525 28.665 11.931 1.00 17.27 222 LEU A O 1
ATOM 1709 N N . GLN A 1 223 ? 75.887 29.269 10.240 1.00 16.05 223 GLN A N 1
ATOM 1710 C CA . GLN A 1 223 ? 76.076 27.907 9.743 1.00 14.79 223 GLN A CA 1
ATOM 1711 C C . GLN A 1 223 ? 76.750 27.066 10.833 1.00 16.59 223 GLN A C 1
ATOM 1712 O O . GLN A 1 223 ? 76.376 25.916 11.070 1.00 18.54 223 GLN A O 1
ATOM 1718 N N . LYS A 1 224 ? 77.740 27.648 11.501 1.00 15.44 224 LYS A N 1
ATOM 1719 C CA . LYS A 1 224 ? 78.440 26.950 12.572 1.00 14.02 224 LYS A CA 1
ATOM 1720 C C . LYS A 1 224 ? 77.507 26.742 13.765 1.00 15.67 224 LYS A C 1
ATOM 1721 O O . LYS A 1 224 ? 77.513 25.682 14.394 1.00 15.32 224 LYS A O 1
ATOM 1727 N N . LYS A 1 225 ? 76.700 27.754 14.067 1.00 16.08 225 LYS A N 1
ATOM 1728 C CA . LYS A 1 225 ? 75.763 27.677 15.182 1.00 16.89 225 LYS A CA 1
ATOM 1729 C C . LYS A 1 225 ? 74.713 26.587 14.977 1.00 16.70 225 LYS A C 1
ATOM 1730 O O . LYS A 1 225 ? 74.334 25.890 15.923 1.00 16.15 225 LYS A O 1
ATOM 1736 N N . LEU A 1 226 ? 74.250 26.438 13.739 1.00 15.14 226 LEU A N 1
ATOM 1737 C CA . LEU A 1 226 ? 73.228 25.444 13.422 1.00 15.96 226 LEU A CA 1
ATOM 1738 C C . LEU A 1 226 ? 73.766 24.043 13.105 1.00 17.31 226 LEU A C 1
ATOM 1739 O O . LEU A 1 226 ? 72.996 23.085 13.021 1.00 17.25 226 LEU A O 1
ATOM 1744 N N . PHE A 1 227 ? 75.076 23.916 12.935 1.00 14.45 227 PHE A N 1
ATOM 1745 C CA . PHE A 1 227 ? 75.659 22.617 12.612 1.00 14.60 227 PHE A CA 1
ATOM 1746 C C . PHE A 1 227 ? 75.283 21.483 13.580 1.00 14.04 227 PHE A C 1
ATOM 1747 O O . PHE A 1 227 ? 74.843 20.421 13.148 1.00 14.64 227 PHE A O 1
ATOM 1755 N N . PRO A 1 228 ? 75.465 21.689 14.899 1.00 16.21 228 PRO A N 1
ATOM 1756 C CA . PRO A 1 228 ? 75.128 20.640 15.871 1.00 17.11 228 PRO A CA 1
ATOM 1757 C C . PRO A 1 228 ? 73.679 20.171 15.783 1.00 17.23 228 PRO A C 1
ATOM 1758 O O . PRO A 1 228 ? 73.401 18.975 15.881 1.00 16.79 228 PRO A O 1
ATOM 1762 N N . LEU A 1 229 ? 72.761 21.118 15.599 1.00 14.83 229 LEU A N 1
ATOM 1763 C CA . LEU A 1 229 ? 71.341 20.805 15.487 1.00 15.48 229 LEU A CA 1
ATOM 1764 C C . LEU A 1 229 ? 71.087 19.927 14.262 1.00 17.96 229 LEU A C 1
ATOM 1765 O O . LEU A 1 229 ? 70.436 18.888 14.355 1.00 16.79 229 LEU A O 1
ATOM 1770 N N . GLY A 1 230 ? 71.604 20.352 13.114 1.00 17.47 230 GLY A N 1
ATOM 1771 C CA . GLY A 1 230 ? 71.407 19.594 11.892 1.00 16.81 230 GLY A CA 1
ATOM 1772 C C . GLY A 1 230 ? 72.117 18.253 11.876 1.00 14.98 230 GLY A C 1
ATOM 1773 O O . GLY A 1 230 ? 71.586 17.275 11.351 1.00 15.46 230 GLY A O 1
ATOM 1774 N N . ASP A 1 231 ? 73.315 18.212 12.453 1.00 17.57 231 ASP A N 1
ATOM 1775 C CA . ASP A 1 231 ? 74.121 16.993 12.509 1.00 16.50 231 ASP A CA 1
ATOM 1776 C C . ASP A 1 231 ? 73.473 15.926 13.379 1.00 18.44 231 ASP A C 1
ATOM 1777 O O . ASP A 1 231 ? 73.354 14.774 12.969 1.00 15.14 231 ASP A O 1
ATOM 1782 N N . LEU A 1 232 ? 73.062 16.308 14.585 1.00 16.46 232 LEU A N 1
ATOM 1783 C CA . LEU A 1 232 ? 72.428 15.360 15.495 1.00 17.17 232 LEU A CA 1
ATOM 1784 C C . LEU A 1 232 ? 71.071 14.897 14.988 1.00 15.86 232 LEU A C 1
ATOM 1785 O O . LEU A 1 232 ? 70.731 13.724 15.102 1.00 17.82 232 LEU A O 1
ATOM 1790 N N . LEU A 1 233 ? 70.295 15.817 14.426 1.00 16.03 233 LEU A N 1
ATOM 1791 C CA . LEU A 1 233 ? 68.980 15.463 13.914 1.00 17.40 233 LEU A CA 1
ATOM 1792 C C . LEU A 1 233 ? 69.097 14.431 12.794 1.00 17.98 233 LEU A C 1
ATOM 1793 O O . LEU A 1 233 ? 68.283 13.512 12.701 1.00 19.76 233 LEU A O 1
ATOM 1798 N N . ALA A 1 234 ? 70.112 14.580 11.948 1.00 15.97 234 ALA A N 1
ATOM 1799 C CA . ALA A 1 234 ? 70.321 13.644 10.848 1.00 18.47 234 ALA A CA 1
ATOM 1800 C C . ALA A 1 234 ? 70.615 12.254 11.404 1.00 20.06 234 ALA A C 1
ATOM 1801 O O . ALA A 1 234 ? 70.198 11.250 10.832 1.00 19.49 234 ALA A O 1
ATOM 1803 N N . LYS A 1 235 ? 71.333 12.202 12.520 1.00 16.59 235 LYS A N 1
ATOM 1804 C CA . LYS A 1 235 ? 71.665 10.927 13.146 1.00 19.25 235 LYS A CA 1
ATOM 1805 C C . LYS A 1 235 ? 70.452 10.328 13.851 1.00 16.56 235 LYS A C 1
ATOM 1806 O O . LYS A 1 235 ? 70.281 9.112 13.871 1.00 17.13 235 LYS A O 1
ATOM 1812 N N . GLY A 1 236 ? 69.611 11.188 14.421 1.00 14.72 236 GLY A N 1
ATOM 1813 C CA . GLY A 1 236 ? 68.434 10.716 15.127 1.00 12.18 236 GLY A CA 1
ATOM 1814 C C . GLY A 1 236 ? 67.240 10.368 14.252 1.00 15.91 236 GLY A C 1
ATOM 1815 O O . GLY A 1 236 ? 66.337 9.658 14.686 1.00 16.95 236 GLY A O 1
ATOM 1816 N N . GLY A 1 237 ? 67.220 10.879 13.026 1.00 14.39 237 GLY A N 1
ATOM 1817 C CA . GLY A 1 237 ? 66.120 10.582 12.122 1.00 16.48 237 GLY A CA 1
ATOM 1818 C C . GLY A 1 237 ? 64.732 10.969 12.608 1.00 17.39 237 GLY A C 1
ATOM 1819 O O . GLY A 1 237 ? 64.573 11.894 13.404 1.00 18.43 237 GLY A O 1
ATOM 1820 N N . VAL A 1 238 ? 63.721 10.249 12.130 1.00 16.03 238 VAL A N 1
ATOM 1821 C CA . VAL A 1 238 ? 62.337 10.535 12.491 1.00 14.72 238 VAL A CA 1
ATOM 1822 C C . VAL A 1 238 ? 62.021 10.477 13.987 1.00 17.47 238 VAL A C 1
ATOM 1823 O O . VAL A 1 238 ? 61.314 11.343 14.501 1.00 17.17 238 VAL A O 1
ATOM 1827 N N . PRO A 1 239 ? 62.527 9.458 14.705 1.00 16.69 239 PRO A N 1
ATOM 1828 C CA . PRO A 1 239 ? 62.226 9.406 16.140 1.00 16.13 239 PRO A CA 1
ATOM 1829 C C . PRO A 1 239 ? 62.702 10.658 16.882 1.00 17.91 239 PRO A C 1
ATOM 1830 O O . PRO A 1 239 ? 62.001 11.172 17.752 1.00 17.90 239 PRO A O 1
ATOM 1834 N N . LEU A 1 240 ? 63.892 11.147 16.542 1.00 14.62 240 LEU A N 1
ATOM 1835 C CA . LEU A 1 240 ? 64.420 12.338 17.203 1.00 17.05 240 LEU A CA 1
ATOM 1836 C C . LEU A 1 240 ? 63.625 13.577 16.813 1.00 15.72 240 LEU A C 1
ATOM 1837 O O . LEU A 1 240 ? 63.345 14.429 17.654 1.00 17.73 240 LEU A O 1
ATOM 1842 N N . LEU A 1 241 ? 63.256 13.671 15.539 1.00 14.47 241 LEU A N 1
ATOM 1843 C CA . LEU A 1 241 ? 62.482 14.809 15.051 1.00 15.82 241 LEU A CA 1
ATOM 1844 C C . LEU A 1 241 ? 61.142 14.918 15.773 1.00 16.31 241 LEU A C 1
ATOM 1845 O O . LEU A 1 241 ? 60.766 15.990 16.245 1.00 13.09 241 LEU A O 1
ATOM 1850 N N . LYS A 1 242 ? 60.419 13.807 15.855 1.00 14.62 242 LYS A N 1
ATOM 1851 C CA . LYS A 1 242 ? 59.123 13.812 16.515 1.00 17.57 242 LYS A CA 1
ATOM 1852 C C . LYS A 1 242 ? 59.232 14.075 18.012 1.00 18.59 242 LYS A C 1
ATOM 1853 O O . LYS A 1 242 ? 58.423 14.811 18.575 1.00 19.18 242 LYS A O 1
ATOM 1859 N N . GLN A 1 243 ? 60.232 13.484 18.657 1.00 16.88 243 GLN A N 1
ATOM 1860 C CA . GLN A 1 243 ? 60.408 13.693 20.086 1.00 18.79 243 GLN A CA 1
ATOM 1861 C C . GLN A 1 243 ? 60.707 15.165 20.371 1.00 18.49 243 GLN A C 1
ATOM 1862 O O . GLN A 1 243 ? 60.250 15.717 21.372 1.00 19.19 243 GLN A O 1
ATOM 1868 N N . ALA A 1 244 ? 61.462 15.800 19.480 1.00 16.35 244 ALA A N 1
ATOM 1869 C CA . ALA A 1 244 ? 61.809 17.211 19.634 1.00 17.53 244 ALA A CA 1
ATOM 1870 C C . ALA A 1 244 ? 60.558 18.072 19.486 1.00 19.35 244 ALA A C 1
ATOM 1871 O O . ALA A 1 244 ? 60.329 18.997 20.267 1.00 18.93 244 ALA A O 1
ATOM 1873 N N . LEU A 1 245 ? 59.747 17.773 18.479 1.00 16.98 245 LEU A N 1
ATOM 1874 C CA . LEU A 1 245 ? 58.529 18.536 18.271 1.00 19.39 245 LEU A CA 1
ATOM 1875 C C . LEU A 1 245 ? 57.579 18.358 19.452 1.00 19.36 245 LEU A C 1
ATOM 1876 O O . LEU A 1 245 ? 56.972 19.327 19.901 1.00 22.51 245 LEU A O 1
ATOM 1881 N N . ARG A 1 246 ? 57.452 17.132 19.960 1.00 16.68 246 ARG A N 1
ATOM 1882 C CA . ARG A 1 246 ? 56.575 16.895 21.107 1.00 18.90 246 ARG A CA 1
ATOM 1883 C C . ARG A 1 246 ? 57.099 17.691 22.298 1.00 18.02 246 ARG A C 1
ATOM 1884 O O . ARG A 1 246 ? 56.330 18.295 23.042 1.00 18.14 246 ARG A O 1
ATOM 1892 N N . HIS A 1 247 ? 58.417 17.703 22.463 1.00 18.02 247 HIS A N 1
ATOM 1893 C CA . HIS A 1 247 ? 59.040 18.431 23.562 1.00 19.74 247 HIS A CA 1
ATOM 1894 C C . HIS A 1 247 ? 58.712 19.922 23.505 1.00 22.66 247 HIS A C 1
ATOM 1895 O O . HIS A 1 247 ? 58.547 20.567 24.541 1.00 21.84 247 HIS A O 1
ATOM 1902 N N . LEU A 1 248 ? 58.616 20.461 22.293 1.00 19.19 248 LEU A N 1
ATOM 1903 C CA . LEU A 1 248 ? 58.297 21.869 22.096 1.00 20.33 248 LEU A CA 1
ATOM 1904 C C . LEU A 1 248 ? 56.791 22.113 22.160 1.00 20.88 248 LEU A C 1
ATOM 1905 O O . LEU A 1 248 ? 56.326 23.224 21.925 1.00 25.69 248 LEU A O 1
ATOM 1910 N N . GLY A 1 249 ? 56.032 21.067 22.464 1.00 21.58 249 GLY A N 1
ATOM 1911 C CA . GLY A 1 249 ? 54.591 21.212 22.572 1.00 21.72 249 GLY A CA 1
ATOM 1912 C C . GLY A 1 249 ? 53.763 21.022 21.313 1.00 22.84 249 GLY A C 1
ATOM 1913 O O . GLY A 1 249 ? 52.551 21.210 21.357 1.00 23.56 249 GLY A O 1
ATOM 1914 N N . LEU A 1 250 ? 54.386 20.662 20.193 1.00 19.66 250 LEU A N 1
ATOM 1915 C CA . LEU A 1 250 ? 53.624 20.455 18.961 1.00 21.30 250 LEU A CA 1
ATOM 1916 C C . LEU A 1 250 ? 53.168 18.997 18.852 1.00 21.44 250 LEU A C 1
ATOM 1917 O O . LEU A 1 250 ? 53.862 18.086 19.305 1.00 20.02 250 LEU A O 1
ATOM 1922 N N . PRO A 1 251 ? 51.989 18.760 18.250 1.00 21.82 251 PRO A N 1
ATOM 1923 C CA . PRO A 1 251 ? 51.424 17.415 18.084 1.00 21.66 251 PRO A CA 1
ATOM 1924 C C . PRO A 1 251 ? 52.047 16.554 16.976 1.00 22.46 251 PRO A C 1
ATOM 1925 O O . PRO A 1 251 ? 51.347 16.107 16.067 1.00 21.40 251 PRO A O 1
ATOM 1929 N N . ALA A 1 252 ? 53.350 16.305 17.067 1.00 19.98 252 ALA A N 1
ATOM 1930 C CA . ALA A 1 252 ? 54.049 15.505 16.065 1.00 18.20 252 ALA A CA 1
ATOM 1931 C C . ALA A 1 252 ? 53.763 14.011 16.179 1.00 19.85 252 ALA A C 1
ATOM 1932 O O . ALA A 1 252 ? 53.991 13.254 15.237 1.00 20.08 252 ALA A O 1
ATOM 1934 N N . GLY A 1 253 ? 53.266 13.579 17.332 1.00 19.55 253 GLY A N 1
ATOM 1935 C CA . GLY A 1 253 ? 52.976 12.169 17.502 1.00 18.67 253 GLY A CA 1
ATOM 1936 C C . GLY A 1 253 ? 54.226 11.307 17.627 1.00 20.63 253 GLY A C 1
ATOM 1937 O O . GLY A 1 253 ? 55.303 11.800 17.973 1.00 19.26 253 GLY A O 1
ATOM 1938 N N . TYR A 1 254 ? 54.081 10.019 17.324 1.00 14.77 254 TYR A N 1
ATOM 1939 C CA . TYR A 1 254 ? 55.179 9.062 17.441 1.00 17.09 254 TYR A CA 1
ATOM 1940 C C . TYR A 1 254 ? 55.428 8.283 16.159 1.00 17.57 254 TYR A C 1
ATOM 1941 O O . TYR A 1 254 ? 54.548 8.174 15.304 1.00 16.82 254 TYR A O 1
ATOM 1950 N N . PRO A 1 255 ? 56.641 7.729 16.008 1.00 15.92 255 PRO A N 1
ATOM 1951 C CA . PRO A 1 255 ? 56.960 6.950 14.808 1.00 17.22 255 PRO A CA 1
ATOM 1952 C C . PRO A 1 255 ? 56.061 5.714 14.829 1.00 17.62 255 PRO A C 1
ATOM 1953 O O . PRO A 1 255 ? 55.700 5.227 15.901 1.00 17.53 255 PRO A O 1
ATOM 1957 N N . ARG A 1 256 ? 55.699 5.199 13.663 1.00 18.73 256 ARG A N 1
ATOM 1958 C CA . ARG A 1 256 ? 54.834 4.028 13.630 1.00 19.74 256 ARG A CA 1
ATOM 1959 C C . ARG A 1 256 ? 55.608 2.783 14.061 1.00 19.14 256 ARG A C 1
ATOM 1960 O O . ARG A 1 256 ? 56.728 2.560 13.606 1.00 18.32 256 ARG A O 1
ATOM 1968 N N . PRO A 1 257 ? 55.029 1.967 14.967 1.00 19.70 257 PRO A N 1
ATOM 1969 C CA . PRO A 1 257 ? 55.713 0.752 15.427 1.00 17.21 257 PRO A CA 1
ATOM 1970 C C . PRO A 1 257 ? 56.152 -0.054 14.210 1.00 18.45 257 PRO A C 1
ATOM 1971 O O . PRO A 1 257 ? 55.474 -0.042 13.182 1.00 16.60 257 PRO A O 1
ATOM 1975 N N . PRO A 1 258 ? 57.251 -0.816 14.328 1.00 15.61 258 PRO A N 1
ATOM 1976 C CA . PRO A 1 258 ? 58.132 -1.044 15.478 1.00 15.57 258 PRO A CA 1
ATOM 1977 C C . PRO A 1 258 ? 59.162 0.032 15.823 1.00 15.42 258 PRO A C 1
ATOM 1978 O O . PRO A 1 258 ? 60.027 -0.196 16.665 1.00 17.51 258 PRO A O 1
ATOM 1982 N N . TYR A 1 259 ? 59.095 1.190 15.184 1.00 13.36 259 TYR A N 1
ATOM 1983 C CA . TYR A 1 259 ? 60.070 2.225 15.493 1.00 17.29 259 TYR A CA 1
ATOM 1984 C C . TYR A 1 259 ? 59.853 2.802 16.897 1.00 17.75 259 TYR A C 1
ATOM 1985 O O . TYR A 1 259 ? 58.720 2.904 17.370 1.00 19.88 259 TYR A O 1
ATOM 1994 N N . PRO A 1 260 ? 60.948 3.176 17.583 1.00 17.02 260 PRO A N 1
ATOM 1995 C CA . PRO A 1 260 ? 60.937 3.730 18.941 1.00 16.40 260 PRO A CA 1
ATOM 1996 C C . PRO A 1 260 ? 60.268 5.082 19.144 1.00 18.58 260 PRO A C 1
ATOM 1997 O O . PRO A 1 260 ? 60.434 6.006 18.344 1.00 16.56 260 PRO A O 1
ATOM 2001 N N . ALA A 1 261 ? 59.518 5.187 20.238 1.00 16.26 261 ALA A N 1
ATOM 2002 C CA . ALA A 1 261 ? 58.812 6.414 20.589 1.00 19.23 261 ALA A CA 1
ATOM 2003 C C . ALA A 1 261 ? 59.797 7.508 20.995 1.00 20.53 261 ALA A C 1
ATOM 2004 O O . ALA A 1 261 ? 59.512 8.700 20.864 1.00 21.50 261 ALA A O 1
ATOM 2006 N N . GLU A 1 262 ? 60.956 7.092 21.490 1.00 20.01 262 GLU A N 1
ATOM 2007 C CA . GLU A 1 262 ? 61.986 8.027 21.913 1.00 24.25 262 GLU A CA 1
ATOM 2008 C C . GLU A 1 262 ? 63.329 7.692 21.273 1.00 21.47 262 GLU A C 1
ATOM 2009 O O . GLU A 1 262 ? 63.631 6.526 21.014 1.00 22.41 262 GLU A O 1
ATOM 2015 N N . SER A 1 263 ? 64.126 8.724 21.011 1.00 19.52 263 SER A N 1
ATOM 2016 C CA . SER A 1 263 ? 65.435 8.557 20.388 1.00 17.74 263 SER A CA 1
ATOM 2017 C C . SER A 1 263 ? 66.576 8.391 21.389 1.00 21.16 263 SER A C 1
ATOM 2018 O O . SER A 1 263 ? 66.605 9.052 22.428 1.00 20.14 263 SER A O 1
ATOM 2021 N N . PRO A 1 264 ? 67.537 7.505 21.080 1.00 20.28 264 PRO A N 1
ATOM 2022 C CA . PRO A 1 264 ? 68.693 7.255 21.949 1.00 22.08 264 PRO A CA 1
ATOM 2023 C C . PRO A 1 264 ? 69.592 8.496 22.022 1.00 23.04 264 PRO A C 1
ATOM 2024 O O . PRO A 1 264 ? 70.484 8.585 22.864 1.00 24.70 264 PRO A O 1
ATOM 2028 N N . LEU A 1 265 ? 69.359 9.448 21.125 1.00 22.13 265 LEU A N 1
ATOM 2029 C CA . LEU A 1 265 ? 70.160 10.668 21.092 1.00 20.98 265 LEU A CA 1
ATOM 2030 C C . LEU A 1 265 ? 69.512 11.836 21.823 1.00 17.67 265 LEU A C 1
ATOM 2031 O O . LEU A 1 265 ? 70.052 12.939 21.826 1.00 19.11 265 LEU A O 1
ATOM 2036 N N . TRP A 1 266 ? 68.367 11.598 22.454 1.00 17.55 266 TRP A N 1
ATOM 2037 C CA . TRP A 1 266 ? 67.671 12.680 23.142 1.00 20.40 266 TRP A CA 1
ATOM 2038 C C . TRP A 1 266 ? 68.519 13.425 24.163 1.00 21.27 266 TRP A C 1
ATOM 2039 O O . TRP A 1 266 ? 68.520 14.654 24.191 1.00 19.45 266 TRP A O 1
ATOM 2050 N N . GLU A 1 267 ? 69.238 12.685 24.998 1.00 22.01 267 GLU A N 1
ATOM 2051 C CA . GLU A 1 267 ? 70.074 13.299 26.022 1.00 27.21 267 GLU A CA 1
ATOM 2052 C C . GLU A 1 267 ? 71.096 14.271 25.438 1.00 25.75 267 GLU A C 1
ATOM 2053 O O . GLU A 1 267 ? 71.387 15.307 26.035 1.00 23.74 267 GLU A O 1
ATOM 2059 N N . ARG A 1 268 ? 71.642 13.940 24.273 1.00 23.23 268 ARG A N 1
ATOM 2060 C CA . ARG A 1 268 ? 72.619 14.809 23.626 1.00 23.08 268 ARG A CA 1
ATOM 2061 C C . ARG A 1 268 ? 71.927 15.955 22.893 1.00 21.32 268 ARG A C 1
ATOM 2062 O O . ARG A 1 268 ? 72.446 17.065 22.827 1.00 21.15 268 ARG A O 1
ATOM 2070 N N . PHE A 1 269 ? 70.749 15.679 22.347 1.00 17.95 269 PHE A N 1
ATOM 2071 C CA . PHE A 1 269 ? 70.010 16.684 21.593 1.00 18.46 269 PHE A CA 1
ATOM 2072 C C . PHE A 1 269 ? 69.335 17.749 22.453 1.00 18.51 269 PHE A C 1
ATOM 2073 O O . PHE A 1 269 ? 69.328 18.923 22.090 1.00 19.81 269 PHE A O 1
ATOM 2081 N N . LEU A 1 270 ? 68.764 17.337 23.582 1.00 19.40 270 LEU A N 1
ATOM 2082 C CA . LEU A 1 270 ? 68.056 18.254 24.476 1.00 22.43 270 LEU A CA 1
ATOM 2083 C C . LEU A 1 270 ? 68.779 19.582 24.711 1.00 20.12 270 LEU A C 1
ATOM 2084 O O . LEU A 1 270 ? 68.233 20.644 24.418 1.00 23.87 270 LEU A O 1
ATOM 2089 N N . PRO A 1 271 ? 70.017 19.543 25.230 1.00 23.63 271 PRO A N 1
ATOM 2090 C CA . PRO A 1 271 ? 70.733 20.801 25.467 1.00 24.03 271 PRO A CA 1
ATOM 2091 C C . PRO A 1 271 ? 70.982 21.623 24.203 1.00 25.24 271 PRO A C 1
ATOM 2092 O O . PRO A 1 271 ? 71.022 22.853 24.255 1.00 20.75 271 PRO A O 1
ATOM 2096 N N . VAL A 1 272 ? 71.154 20.947 23.071 1.00 22.52 272 VAL A N 1
ATOM 2097 C CA . VAL A 1 272 ? 71.379 21.652 21.817 1.00 17.38 272 VAL A CA 1
ATOM 2098 C C . VAL A 1 272 ? 70.115 22.425 21.449 1.00 19.02 272 VAL A C 1
ATOM 2099 O O . VAL A 1 272 ? 70.176 23.606 21.110 1.00 18.16 272 VAL A O 1
ATOM 2103 N N . LEU A 1 273 ? 68.970 21.754 21.529 1.00 17.41 273 LEU A N 1
ATOM 2104 C CA . LEU A 1 273 ? 67.693 22.378 21.208 1.00 20.87 273 LEU A CA 1
ATOM 2105 C C . LEU A 1 273 ? 67.372 23.510 22.184 1.00 23.68 273 LEU A C 1
ATOM 2106 O O . LEU A 1 273 ? 67.005 24.610 21.770 1.00 20.72 273 LEU A O 1
ATOM 2111 N N . GLU A 1 274 ? 67.505 23.233 23.480 1.00 21.26 274 GLU A N 1
ATOM 2112 C CA . GLU A 1 274 ? 67.232 24.239 24.502 1.00 23.02 274 GLU A CA 1
ATOM 2113 C C . GLU A 1 274 ? 68.137 25.455 24.347 1.00 21.65 274 GLU A C 1
ATOM 2114 O O . GLU A 1 274 ? 67.715 26.584 24.587 1.00 24.12 274 GLU A O 1
ATOM 2120 N N . GLY A 1 275 ? 69.383 25.218 23.947 1.00 22.79 275 GLY A N 1
ATOM 2121 C CA . GLY A 1 275 ? 70.321 26.310 23.760 1.00 21.14 275 GLY A CA 1
ATOM 2122 C C . GLY A 1 275 ? 69.858 27.253 22.665 1.00 22.98 275 GLY A C 1
ATOM 2123 O O . GLY A 1 275 ? 69.872 28.474 22.833 1.00 21.42 275 GLY A O 1
ATOM 2124 N N . LEU A 1 276 ? 69.449 26.688 21.533 1.00 21.83 276 LEU A N 1
ATOM 2125 C CA . LEU A 1 276 ? 68.969 27.496 20.421 1.00 21.16 276 LEU A CA 1
ATOM 2126 C C . LEU A 1 276 ? 67.671 28.188 20.806 1.00 18.83 276 LEU A C 1
ATOM 2127 O O . LEU A 1 276 ? 67.412 29.317 20.391 1.00 18.75 276 LEU A O 1
ATOM 2132 N N . LYS A 1 277 ? 66.854 27.514 21.606 1.00 18.22 277 LYS A N 1
ATOM 2133 C CA . LYS A 1 277 ? 65.589 28.100 22.023 1.00 21.67 277 LYS A CA 1
ATOM 2134 C C . LYS A 1 277 ? 65.833 29.324 22.901 1.00 24.04 277 LYS A C 1
ATOM 2135 O O . LYS A 1 277 ? 65.146 30.335 22.774 1.00 22.44 277 LYS A O 1
ATOM 2141 N N . GLU A 1 278 ? 66.819 29.223 23.788 1.00 24.11 278 GLU A N 1
ATOM 2142 C CA . GLU A 1 278 ? 67.161 30.320 24.686 1.00 26.85 278 GLU A CA 1
ATOM 2143 C C . GLU A 1 278 ? 67.693 31.507 23.884 1.00 28.31 278 GLU A C 1
ATOM 2144 O O . GLU A 1 278 ? 67.516 32.658 24.280 1.00 26.04 278 GLU A O 1
ATOM 2150 N N . GLU A 1 279 ? 68.342 31.221 22.756 1.00 23.97 279 GLU A N 1
ATOM 2151 C CA . GLU A 1 279 ? 68.876 32.272 21.892 1.00 24.88 279 GLU A CA 1
ATOM 2152 C C . GLU A 1 279 ? 67.768 32.905 21.060 1.00 22.95 279 GLU A C 1
ATOM 2153 O O . GLU A 1 279 ? 67.989 33.920 20.402 1.00 26.72 279 GLU A O 1
ATOM 2159 N N . GLY A 1 280 ? 66.589 32.288 21.074 1.00 20.42 280 GLY A N 1
ATOM 2160 C CA . GLY A 1 280 ? 65.460 32.815 20.323 1.00 21.46 280 GLY A CA 1
ATOM 2161 C C . GLY A 1 280 ? 65.351 32.340 18.883 1.00 20.04 280 GLY A C 1
ATOM 2162 O O . GLY A 1 280 ? 64.647 32.954 18.082 1.00 19.71 280 GLY A O 1
ATOM 2163 N N . TRP A 1 281 ? 66.026 31.240 18.556 1.00 20.56 281 TRP A N 1
ATOM 2164 C CA . TRP A 1 281 ? 66.012 30.698 17.196 1.00 19.24 281 TRP A CA 1
ATOM 2165 C C . TRP A 1 281 ? 64.999 29.581 16.936 1.00 18.13 281 TRP A C 1
ATOM 2166 O O . TRP A 1 281 ? 64.831 29.153 15.792 1.00 19.86 281 TRP A O 1
ATOM 2177 N N . VAL A 1 282 ? 64.321 29.110 17.978 1.00 17.55 282 VAL A N 1
ATOM 2178 C CA . VAL A 1 282 ? 63.358 28.021 17.815 1.00 17.42 282 VAL A CA 1
ATOM 2179 C C . VAL A 1 282 ? 61.926 28.459 17.524 1.00 23.90 282 VAL A C 1
ATOM 2180 O O . VAL A 1 282 ? 61.404 29.383 18.147 1.00 24.80 282 VAL A O 1
ATOM 2184 N N . LEU A 1 283 ? 61.303 27.775 16.567 1.00 18.28 283 LEU A N 1
ATOM 2185 C CA . LEU A 1 283 ? 59.934 28.057 16.150 1.00 22.12 283 LEU A CA 1
ATOM 2186 C C . LEU A 1 283 ? 59.633 29.551 16.056 1.00 25.75 283 LEU A C 1
ATOM 2187 O O . LEU A 1 283 ? 58.644 30.006 16.673 1.00 21.97 283 LEU A O 1
#

Nearest PDB structures (foldseek):
  2pcq-assembly1_A  TM=1.003E+00  e=1.832E-53  Thermus thermophilus HB8
  3lci-assembly1_A  TM=9.046E-01  e=1.278E-17  Escherichia coli K-12
  1hl2-assembly1_A  TM=8.951E-01  e=1.914E-17  Escherichia coli
  5kze-assembly1_B  TM=9.020E-01  e=6.431E-17  Staphylococcus aureus subsp. aureus USA300
  4ama-assembly1_B  TM=8.840E-01  e=7.647E-17  Staphylococcus aureus subsp. aureus NCTC 8325